Protein AF-A0A9D4GXP3-F1 (afdb_monomer)

pLDDT: mean 75.28, std 23.81, range [21.81, 97.06]

Solvent-accessible surface area (backbone atoms only — not comparable to full-atom values): 14764 Å² total; per-residue (Å²): 100,52,70,73,55,44,35,71,73,36,87,87,42,55,43,35,78,57,94,93,33,83,41,74,35,80,93,30,71,67,44,56,51,52,47,49,49,25,62,75,71,67,37,71,59,50,76,49,75,48,76,47,80,58,57,74,44,79,47,78,44,80,46,68,58,58,64,72,64,45,62,73,38,51,66,52,55,49,33,43,41,67,71,32,50,47,53,39,73,78,53,66,47,68,92,80,41,90,69,78,68,82,69,81,91,64,74,78,68,89,88,55,81,85,78,79,77,76,76,82,74,86,76,91,78,88,78,82,89,76,89,85,84,90,88,79,88,90,88,86,89,88,85,91,80,94,72,86,79,75,79,77,75,81,76,81,61,60,79,50,68,75,36,46,34,37,39,58,43,68,86,48,92,92,45,91,60,66,47,76,47,48,29,34,26,71,40,74,80,43,72,48,83,54,36,61,77,20,28,30,32,35,36,37,82,88,47,100,59,72,44,80,40,52,54,61,56,50,34,42,72,74,62,43,28,47,73,72,82,122

Mean predicted aligned error: 19.86 Å

Foldseek 3Di:
DDPQCCQVPPPLDQWHADPNDTDGDCPHVVVVVLLVCCVVVVNQWDWDWDFDVVVTDIDIDIGGHDVVVVVVCVVVVVLCCVPWVVCCVVPNCVLPDPDTPDDDCSDDPPVDDDPPPPDPPPDDDDDDDDDDDDDDDDDDDDDDDDDDPPDPDPPPQDFQAFFKKWAWDDPDPPDPDIDTWIWHFHDWPDDDGRDLQTWTWIDTPVDPDIDIDNRQNVCVVVVRMDTPSD

Radius of gyration: 31.17 Å; Cα contacts (8 Å, |Δi|>4): 273; chains: 1; bounding box: 80×63×77 Å

Organism: Dreissena polymorpha (NCBI:txid45954)

InterPro domains:
  IPR011335 Restriction endonuclease type II-like [SSF52980] (25-87)
  IPR011604 PD-(D/E)XK endonuclease-like domain superfamily [G3DSA:3.90.320.10] (5-88)
  IPR042567 Spindlin/spermiogenesis-specific domain superfamily [G3DSA:2.80.10.70] (115-229)
  IPR051703 NF-kappa-B Signaling Regulator [PTHR46609] (11-128)

Nearest PDB structures (foldseek):
  4iup-assembly2_B  TM=6.451E-01  e=2.316E-01  Arabidopsis thaliana
  6z1p-assembly1_At  TM=5.937E-01  e=6.354E-01  Tetrahymena thermophila SB210
  5m3l-assembly1_O  TM=3.538E-01  e=9.951E-01  Lumbricus terrestris
  4u8u-assembly1_O  TM=4.219E-01  e=1.950E+00  Glossoscolex paulistus

Structure (mmCIF, N/CA/C/O backbone):
data_AF-A0A9D4GXP3-F1
#
_entry.id   AF-A0A9D4GXP3-F1
#
loop_
_atom_site.group_PDB
_atom_site.id
_atom_site.type_symbol
_atom_site.label_atom_id
_atom_site.label_alt_id
_atom_site.label_comp_id
_atom_site.label_asym_id
_atom_site.label_entity_id
_atom_site.label_seq_id
_atom_site.pdbx_PDB_ins_code
_atom_site.Cartn_x
_atom_site.Cartn_y
_atom_site.Cartn_z
_atom_site.occupancy
_atom_site.B_iso_or_equiv
_atom_site.auth_seq_id
_atom_site.auth_comp_id
_atom_site.auth_asym_id
_atom_site.auth_atom_id
_atom_site.pdbx_PDB_model_num
ATOM 1 N N . MET A 1 1 ? -10.746 14.559 14.999 1.00 78.38 1 MET A N 1
ATOM 2 C CA . MET A 1 1 ? -11.985 13.891 14.506 1.00 78.38 1 MET A CA 1
ATOM 3 C C . MET A 1 1 ? -11.994 12.450 15.005 1.00 78.38 1 MET A C 1
ATOM 5 O O . MET A 1 1 ? -10.976 11.790 14.856 1.00 78.38 1 MET A O 1
ATOM 9 N N . ASN A 1 2 ? -13.081 11.959 15.611 1.00 90.00 2 ASN A N 1
ATOM 10 C CA . ASN A 1 2 ? -13.132 10.589 16.162 1.00 90.00 2 ASN A CA 1
ATOM 11 C C . ASN A 1 2 ? -13.208 9.529 15.038 1.00 90.00 2 ASN A C 1
ATOM 13 O O . ASN A 1 2 ? -13.859 9.769 14.021 1.00 90.00 2 ASN A O 1
ATOM 17 N N . LEU A 1 3 ? -12.607 8.348 15.221 1.00 90.44 3 LEU A N 1
ATOM 18 C CA . LEU A 1 3 ? -12.644 7.237 14.254 1.00 90.44 3 LEU A CA 1
ATOM 19 C C . LEU A 1 3 ? -14.071 6.805 13.861 1.00 90.44 3 LEU A C 1
ATOM 21 O O . LEU A 1 3 ? -14.327 6.558 12.683 1.00 90.44 3 LEU A O 1
ATOM 25 N N . PHE A 1 4 ? -15.019 6.772 14.806 1.00 90.69 4 PHE A N 1
ATOM 26 C CA . PHE A 1 4 ? -16.431 6.467 14.518 1.00 90.69 4 PHE A CA 1
ATOM 27 C C . PHE A 1 4 ? -17.085 7.548 13.643 1.00 90.69 4 PHE A C 1
ATOM 29 O O . PHE A 1 4 ? -17.876 7.248 12.750 1.00 90.69 4 PHE A O 1
ATOM 36 N N . GLN A 1 5 ? -16.716 8.814 13.858 1.00 90.44 5 GLN A N 1
ATOM 37 C CA . GLN A 1 5 ? -17.169 9.931 13.031 1.00 90.44 5 GLN A CA 1
ATOM 38 C C . GLN A 1 5 ? -16.555 9.841 11.626 1.00 90.44 5 GLN A C 1
ATOM 40 O O . GLN A 1 5 ? -17.270 9.978 10.639 1.00 90.44 5 GLN A O 1
ATOM 45 N N . ALA A 1 6 ? -15.258 9.537 11.518 1.00 90.12 6 ALA A N 1
ATOM 46 C CA . ALA A 1 6 ? -14.566 9.366 10.241 1.00 90.12 6 ALA A CA 1
ATOM 47 C C . ALA A 1 6 ? -15.166 8.229 9.393 1.00 90.12 6 ALA A C 1
ATOM 49 O O . ALA A 1 6 ? -15.389 8.420 8.197 1.00 90.12 6 ALA A O 1
ATOM 50 N N . ALA A 1 7 ? -15.499 7.091 10.016 1.00 90.94 7 ALA A N 1
ATOM 51 C CA . ALA A 1 7 ? -16.128 5.946 9.353 1.00 90.94 7 ALA A CA 1
ATOM 52 C C . ALA A 1 7 ? -17.535 6.243 8.802 1.00 90.94 7 ALA A C 1
ATOM 54 O O . ALA A 1 7 ? -17.899 5.703 7.757 1.00 90.94 7 ALA A O 1
ATOM 55 N N . ASN A 1 8 ? -18.297 7.121 9.465 1.00 89.69 8 ASN A N 1
ATOM 56 C CA . ASN A 1 8 ? -19.626 7.548 9.016 1.00 89.69 8 ASN A CA 1
ATOM 57 C C . ASN A 1 8 ? -19.577 8.697 7.993 1.00 89.69 8 ASN A C 1
ATOM 59 O O . ASN A 1 8 ? -20.321 8.683 7.014 1.00 89.69 8 ASN A O 1
ATOM 63 N N . THR A 1 9 ? -18.708 9.694 8.191 1.00 92.31 9 THR A N 1
ATOM 64 C CA . THR A 1 9 ? -18.618 10.873 7.312 1.00 92.31 9 THR A CA 1
ATOM 65 C C . THR A 1 9 ? -17.931 10.560 5.980 1.00 92.31 9 THR A C 1
ATOM 67 O O . THR A 1 9 ? -18.373 11.043 4.937 1.00 92.31 9 THR A O 1
ATOM 70 N N . ASN A 1 10 ? 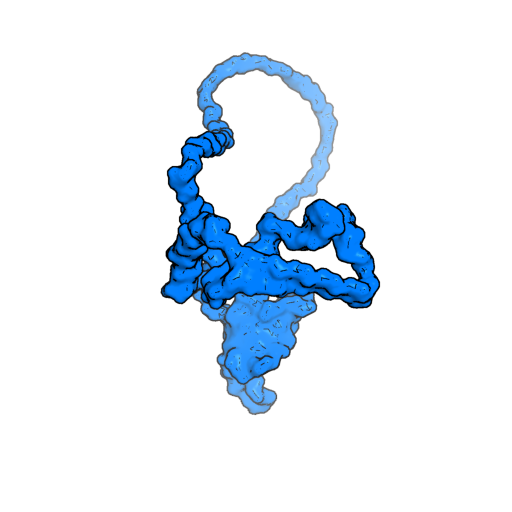-16.848 9.776 5.979 1.00 90.94 10 ASN A N 1
ATOM 71 C CA . ASN A 1 10 ? -16.027 9.560 4.787 1.00 90.94 10 ASN A CA 1
ATOM 72 C C . ASN A 1 10 ? -16.216 8.145 4.214 1.00 90.94 10 ASN A C 1
ATOM 74 O O . ASN A 1 10 ? -15.728 7.154 4.754 1.00 90.94 10 ASN A O 1
ATOM 78 N N . ARG A 1 11 ? -16.868 8.059 3.047 1.00 85.06 11 ARG A N 1
ATOM 79 C CA . ARG A 1 11 ? -17.107 6.794 2.323 1.00 85.06 11 ARG A CA 1
ATOM 80 C C . ARG A 1 11 ? -15.812 6.027 2.022 1.00 85.06 11 ARG A C 1
ATOM 82 O O . ARG A 1 11 ? -15.790 4.803 2.171 1.00 85.06 11 ARG A O 1
ATOM 89 N N . ASN A 1 12 ? -14.745 6.754 1.682 1.00 87.62 12 ASN A N 1
ATOM 90 C CA . ASN A 1 12 ? -13.419 6.218 1.367 1.00 87.62 12 ASN A CA 1
ATOM 91 C C . ASN A 1 12 ? -12.566 5.948 2.621 1.00 87.62 12 ASN A C 1
ATOM 93 O O . ASN A 1 12 ? -11.411 5.552 2.489 1.00 87.62 12 ASN A O 1
ATOM 97 N N . PHE A 1 13 ? -13.091 6.147 3.837 1.00 91.19 13 PHE A N 1
ATOM 98 C CA . PHE A 1 13 ? -12.391 5.717 5.045 1.00 91.19 13 PHE A CA 1
ATOM 99 C C . PHE A 1 13 ? -12.252 4.193 5.058 1.00 91.19 13 PHE A C 1
ATOM 101 O O . PHE A 1 13 ? -13.160 3.473 4.642 1.00 91.19 13 PHE A O 1
ATOM 108 N N . PHE A 1 14 ? -11.119 3.692 5.534 1.00 92.25 14 PHE A N 1
ATOM 109 C CA . PHE A 1 14 ? -10.794 2.268 5.472 1.00 92.25 14 PHE A CA 1
ATOM 110 C C . PHE A 1 14 ? -11.556 1.437 6.510 1.00 92.25 14 PHE A C 1
ATOM 112 O O . PHE A 1 14 ? -11.930 0.302 6.217 1.00 92.25 14 PHE A O 1
ATOM 119 N N . LEU A 1 15 ? -11.855 2.007 7.683 1.00 93.50 15 LEU A N 1
ATOM 120 C CA . LEU A 1 15 ? -12.746 1.371 8.653 1.00 93.50 15 LEU A CA 1
ATOM 121 C C . LEU A 1 15 ? -14.219 1.567 8.262 1.00 93.50 15 LEU A C 1
ATOM 123 O O . LEU A 1 15 ? -14.608 2.588 7.687 1.00 93.50 15 LEU A O 1
ATOM 127 N N . GLY A 1 16 ? -15.046 0.586 8.601 1.00 92.12 16 GLY A N 1
ATOM 128 C CA . GLY A 1 16 ? -16.498 0.686 8.700 1.00 92.12 16 GLY A CA 1
ATOM 129 C C . GLY A 1 16 ? -16.955 0.351 10.120 1.00 92.12 16 GLY A C 1
ATOM 130 O O . GLY A 1 16 ? -16.156 -0.085 10.948 1.00 92.12 16 GLY A O 1
ATOM 131 N N . ILE A 1 17 ? -18.243 0.553 10.393 1.00 92.06 17 ILE A N 1
ATOM 132 C CA . ILE A 1 17 ? -18.882 0.111 11.636 1.00 92.06 17 ILE A CA 1
ATOM 133 C C . ILE A 1 17 ? -19.664 -1.168 11.322 1.00 92.06 17 ILE A C 1
ATOM 135 O O . ILE A 1 17 ? -20.570 -1.149 10.490 1.00 92.06 17 ILE A O 1
ATOM 139 N N . GLU A 1 18 ? -19.318 -2.275 11.974 1.00 89.00 18 GLU A N 1
ATOM 140 C CA . GLU A 1 18 ? -20.049 -3.542 11.910 1.00 89.00 18 GLU A CA 1
ATOM 141 C C . GLU A 1 18 ? -20.416 -3.972 13.337 1.00 89.00 18 GLU A C 1
ATOM 143 O O . GLU A 1 18 ? -19.530 -4.183 14.165 1.00 89.00 18 GLU A O 1
ATOM 148 N N . LYS A 1 19 ? -21.719 -4.120 13.630 1.00 86.38 19 LYS A N 1
ATOM 149 C CA . LYS A 1 19 ? -22.231 -4.521 14.961 1.00 86.38 19 LYS A CA 1
ATOM 150 C C . LYS A 1 19 ? -21.639 -3.648 16.084 1.00 86.38 19 LYS A C 1
ATOM 152 O O . LYS A 1 19 ? -21.041 -4.154 17.032 1.00 86.38 19 LYS A O 1
ATOM 157 N N . ASP A 1 20 ? -21.734 -2.331 15.886 1.00 86.19 20 ASP A N 1
ATOM 158 C CA . ASP A 1 20 ? -21.216 -1.251 16.743 1.00 86.19 20 ASP A CA 1
ATOM 159 C C . ASP A 1 20 ? -19.703 -1.272 17.032 1.00 86.19 20 ASP A C 1
ATOM 161 O O . ASP A 1 20 ? -19.203 -0.507 17.858 1.00 86.19 20 ASP A O 1
ATOM 165 N N . LYS A 1 21 ? -18.934 -2.088 16.300 1.00 89.25 21 LYS A N 1
ATOM 166 C CA . LYS A 1 21 ? -17.470 -2.124 16.366 1.00 89.25 21 LYS A CA 1
ATOM 167 C C . LYS A 1 21 ? -16.861 -1.559 15.089 1.00 89.25 21 LYS A C 1
ATOM 169 O O . LYS A 1 21 ? -17.336 -1.825 13.988 1.00 89.25 21 LYS A O 1
ATOM 174 N N . LEU A 1 22 ? -15.781 -0.796 15.243 1.00 92.12 22 LEU A N 1
ATOM 175 C CA . LEU A 1 22 ? -14.910 -0.449 14.124 1.00 92.12 22 LEU A CA 1
ATOM 176 C C . LEU A 1 22 ? -14.207 -1.713 13.616 1.00 92.12 22 LEU A C 1
ATOM 178 O O . LEU A 1 22 ? -13.749 -2.522 14.424 1.00 92.12 22 LEU A O 1
ATOM 182 N N . LYS A 1 23 ? -14.140 -1.854 12.291 1.00 94.12 23 LYS A N 1
ATOM 183 C CA . LYS A 1 23 ? -13.407 -2.904 11.571 1.00 94.12 23 LYS A CA 1
ATOM 184 C C . LYS A 1 23 ? -12.921 -2.411 10.218 1.00 94.12 23 LYS A C 1
ATOM 186 O O . LYS A 1 23 ? -13.585 -1.585 9.587 1.00 94.12 23 LYS A O 1
ATOM 191 N N . LEU A 1 24 ? -11.833 -2.970 9.714 1.00 94.69 24 LEU A N 1
ATOM 192 C CA . LEU A 1 24 ? -11.338 -2.761 8.365 1.00 94.69 24 LEU A CA 1
ATOM 193 C C . LEU A 1 24 ? -12.309 -3.351 7.330 1.00 94.69 24 LEU A C 1
ATOM 195 O O . LEU A 1 24 ? -12.694 -4.519 7.377 1.00 94.69 24 LEU A O 1
ATOM 199 N N . LYS A 1 25 ? -12.706 -2.535 6.349 1.00 94.69 25 LYS A N 1
ATOM 200 C CA . LYS A 1 25 ? -13.564 -2.973 5.240 1.00 94.69 25 LYS A CA 1
ATOM 201 C C . LYS A 1 25 ? -12.823 -4.028 4.408 1.00 94.69 25 LYS A C 1
ATOM 203 O O . LYS A 1 25 ? -11.815 -3.708 3.786 1.00 94.69 25 LYS A O 1
ATOM 208 N N . LEU A 1 26 ? -13.378 -5.240 4.304 1.00 92.00 26 LEU A N 1
ATOM 209 C CA . LEU A 1 26 ? -12.815 -6.351 3.507 1.00 92.00 26 LEU A CA 1
ATOM 210 C C . LEU A 1 26 ? -12.544 -5.964 2.036 1.00 92.00 26 LEU A C 1
ATOM 212 O O . LEU A 1 26 ? -11.608 -6.445 1.408 1.00 92.00 26 LEU A O 1
ATOM 216 N N . ASN A 1 27 ? -13.349 -5.042 1.497 1.00 91.06 27 ASN A N 1
ATOM 217 C CA . ASN A 1 27 ? -13.225 -4.518 0.134 1.00 91.06 27 ASN A CA 1
ATOM 218 C C . ASN A 1 27 ? -12.236 -3.339 -0.009 1.00 91.06 27 ASN A C 1
ATOM 220 O O . ASN A 1 27 ? -12.148 -2.763 -1.090 1.00 91.06 27 ASN A O 1
ATOM 224 N N . HIS A 1 28 ? -11.519 -2.939 1.047 1.00 93.94 28 HIS A N 1
ATOM 225 C CA . HIS A 1 28 ? -10.572 -1.819 1.019 1.00 93.94 28 HIS A CA 1
ATOM 226 C C . HIS A 1 28 ? -9.120 -2.293 0.860 1.00 93.94 28 HIS A C 1
ATOM 228 O O . HIS A 1 28 ? -8.713 -3.267 1.486 1.00 93.94 28 HIS A O 1
ATOM 234 N N . ASN A 1 29 ? -8.310 -1.559 0.089 1.00 94.50 29 ASN A N 1
ATOM 235 C CA . ASN A 1 29 ? -6.943 -1.933 -0.310 1.00 94.50 29 ASN A CA 1
ATOM 236 C C . ASN A 1 29 ? -6.033 -2.412 0.840 1.00 94.50 29 ASN A C 1
ATOM 238 O O . ASN A 1 29 ? -5.268 -3.353 0.649 1.00 94.50 29 ASN A O 1
ATOM 242 N N . TYR A 1 30 ? -6.129 -1.821 2.038 1.00 95.62 30 TYR A N 1
ATOM 243 C CA . TYR A 1 30 ? -5.356 -2.280 3.205 1.00 95.62 30 TYR A CA 1
ATOM 244 C C . TYR A 1 30 ? -5.653 -3.738 3.593 1.00 95.62 30 TYR A C 1
ATOM 246 O O . TYR A 1 30 ? -4.730 -4.454 3.961 1.00 95.62 30 TYR A O 1
ATOM 254 N N . TYR A 1 31 ? -6.889 -4.224 3.435 1.00 95.62 31 TYR A N 1
ATOM 255 C CA . TYR A 1 31 ? -7.220 -5.626 3.711 1.00 95.62 31 TYR A CA 1
ATOM 256 C C . TYR A 1 31 ? -6.499 -6.571 2.736 1.00 95.62 31 TYR A C 1
ATOM 258 O O . TYR A 1 31 ? -5.959 -7.598 3.142 1.00 95.62 31 TYR A O 1
ATOM 266 N N . TYR A 1 32 ? -6.395 -6.174 1.463 1.00 94.62 32 TYR A N 1
ATOM 267 C CA . TYR A 1 32 ? -5.638 -6.900 0.439 1.00 94.62 32 TYR A CA 1
ATOM 268 C C . TYR A 1 32 ? -4.135 -6.917 0.748 1.00 94.62 32 TYR A C 1
ATOM 270 O O . TYR A 1 32 ? -3.478 -7.935 0.537 1.00 94.62 32 TYR A O 1
ATOM 278 N N . GLN A 1 33 ? -3.595 -5.822 1.291 1.00 94.75 33 GLN A N 1
ATOM 279 C CA . GLN A 1 33 ? -2.196 -5.742 1.724 1.00 94.75 33 GLN A CA 1
ATOM 280 C C . GLN A 1 33 ? -1.926 -6.631 2.947 1.00 94.75 33 GLN A C 1
ATOM 282 O O . GLN A 1 33 ? -0.966 -7.401 2.926 1.00 94.75 33 GLN A O 1
ATOM 287 N N . CYS A 1 34 ? -2.792 -6.601 3.967 1.00 96.19 34 CYS A N 1
ATOM 288 C CA . CYS A 1 34 ? -2.696 -7.488 5.129 1.00 96.19 34 CYS A CA 1
ATOM 289 C C . CYS A 1 34 ? -2.776 -8.965 4.716 1.00 96.19 34 CYS A C 1
ATOM 291 O O . CYS A 1 34 ? -1.892 -9.738 5.076 1.00 96.19 34 CYS A O 1
ATOM 293 N N . GLN A 1 35 ? -3.762 -9.355 3.897 1.00 96.19 35 GLN A N 1
ATOM 294 C CA . GLN A 1 35 ? -3.862 -10.734 3.403 1.00 96.19 35 GLN A CA 1
ATOM 295 C C . GLN A 1 35 ? -2.651 -11.141 2.554 1.00 96.19 35 GLN A C 1
ATOM 297 O O . GLN A 1 35 ? -2.149 -12.251 2.717 1.00 96.19 35 GLN A O 1
ATOM 302 N N . GLY A 1 36 ? -2.131 -10.256 1.698 1.00 94.69 36 GLY A N 1
ATOM 303 C CA . GLY A 1 36 ? -0.903 -10.518 0.943 1.00 94.69 36 GLY A CA 1
ATOM 304 C C . GLY A 1 36 ? 0.296 -10.801 1.852 1.00 94.69 36 GLY A C 1
ATOM 305 O O . GLY A 1 36 ? 0.993 -11.796 1.656 1.00 94.69 36 GLY A O 1
ATOM 306 N N . LEU A 1 37 ? 0.499 -9.982 2.888 1.00 95.44 37 LEU A N 1
ATOM 307 C CA . LEU A 1 37 ? 1.592 -10.152 3.849 1.00 95.44 37 LEU A CA 1
ATOM 308 C C . LEU A 1 37 ? 1.455 -11.450 4.665 1.00 95.44 37 LEU A C 1
ATOM 310 O O . LEU A 1 37 ? 2.432 -12.184 4.803 1.00 95.44 37 LEU A O 1
ATOM 314 N N . LEU A 1 38 ? 0.244 -11.785 5.128 1.00 96.50 38 LEU A N 1
ATOM 315 C CA . LEU A 1 38 ? -0.046 -13.044 5.832 1.00 96.50 38 LEU A CA 1
ATOM 316 C C . LEU A 1 38 ? 0.297 -14.281 4.991 1.00 96.50 38 LEU A C 1
ATOM 318 O O . LEU A 1 38 ? 0.814 -15.267 5.515 1.00 96.50 38 LEU A O 1
ATOM 322 N N . HIS A 1 39 ? 0.045 -14.236 3.682 1.00 94.81 39 HIS A N 1
ATOM 323 C CA . HIS A 1 39 ? 0.354 -15.347 2.783 1.00 94.81 39 HIS A CA 1
ATOM 324 C C . HIS A 1 39 ? 1.834 -15.418 2.397 1.00 94.81 39 HIS A C 1
ATOM 326 O O . HIS A 1 39 ? 2.377 -16.520 2.348 1.00 94.81 39 HIS A O 1
ATOM 332 N N . ILE A 1 40 ? 2.502 -14.279 2.185 1.00 93.62 40 ILE A N 1
ATOM 333 C CA . ILE A 1 40 ? 3.937 -14.220 1.856 1.00 93.62 40 ILE A CA 1
ATOM 334 C C . ILE A 1 40 ? 4.802 -14.642 3.053 1.00 93.62 40 ILE A C 1
ATOM 336 O O . ILE A 1 40 ? 5.700 -15.465 2.899 1.00 93.62 40 ILE A O 1
ATOM 340 N N . CYS A 1 41 ? 4.515 -14.128 4.251 1.00 95.62 41 CYS A N 1
ATOM 341 C CA . CYS A 1 41 ? 5.240 -14.475 5.479 1.00 95.62 41 CYS A CA 1
ATOM 342 C C . CYS A 1 41 ? 4.730 -15.768 6.147 1.00 95.62 41 CYS A C 1
ATOM 344 O O . CYS A 1 41 ? 5.258 -16.169 7.180 1.00 95.62 41 CYS A O 1
ATOM 346 N N . ASN A 1 42 ? 3.696 -16.401 5.580 1.00 94.88 42 ASN A N 1
ATOM 347 C CA . ASN A 1 42 ? 2.986 -17.563 6.123 1.00 94.88 42 ASN A CA 1
ATOM 348 C C . ASN A 1 42 ? 2.558 -17.422 7.604 1.00 94.88 42 ASN A C 1
ATOM 350 O O . ASN A 1 42 ? 2.622 -18.375 8.380 1.00 94.88 42 ASN A O 1
ATOM 354 N N . LEU A 1 43 ? 2.107 -16.227 7.990 1.00 95.69 43 LEU A N 1
ATOM 355 C CA . LEU A 1 43 ? 1.641 -15.923 9.344 1.00 95.69 43 LEU A CA 1
ATOM 356 C C . LEU A 1 43 ? 0.142 -16.247 9.496 1.00 95.69 43 LEU A C 1
ATOM 358 O O . LEU A 1 43 ? -0.625 -16.018 8.559 1.00 95.69 43 LEU A O 1
ATOM 362 N N . PRO A 1 44 ? -0.314 -16.751 10.660 1.00 96.12 44 PRO A N 1
ATOM 363 C CA . PRO A 1 44 ? -1.726 -17.078 10.881 1.00 96.12 44 PRO A CA 1
ATOM 364 C C . PRO A 1 44 ? -2.616 -15.836 11.069 1.00 96.12 44 PRO A C 1
ATOM 366 O O . PRO A 1 44 ? -3.797 -15.866 10.715 1.00 96.12 44 PRO A O 1
ATOM 369 N N . TRP A 1 45 ? -2.059 -14.757 11.624 1.00 97.06 45 TRP A N 1
ATOM 370 C CA . TRP A 1 45 ? -2.743 -13.494 11.904 1.00 97.06 45 TRP A CA 1
ATOM 371 C C . TRP A 1 45 ? -1.752 -12.322 11.978 1.00 97.06 45 TRP A C 1
ATOM 373 O O . TRP A 1 45 ? -0.540 -12.530 12.061 1.00 97.06 45 TRP A O 1
ATOM 383 N N . ILE A 1 46 ? -2.273 -11.094 11.916 1.00 97.00 46 ILE A N 1
ATOM 384 C CA . ILE A 1 46 ? -1.535 -9.833 12.083 1.00 97.00 46 ILE A CA 1
ATOM 385 C C . ILE A 1 46 ? -2.442 -8.784 12.734 1.00 97.00 46 ILE A C 1
ATOM 387 O O . ILE A 1 46 ? -3.624 -8.706 12.402 1.00 97.00 46 ILE A O 1
ATOM 391 N N . ASP A 1 47 ? -1.902 -7.954 13.624 1.00 96.75 47 ASP A N 1
ATOM 392 C CA . ASP A 1 47 ? -2.646 -6.831 14.200 1.00 96.75 47 ASP A CA 1
ATOM 393 C C . ASP A 1 47 ? -2.572 -5.590 13.302 1.00 96.75 47 ASP A C 1
ATOM 395 O O . ASP A 1 47 ? -1.500 -5.045 13.029 1.00 96.75 47 ASP A O 1
ATOM 399 N N . PHE A 1 48 ? -3.733 -5.117 12.858 1.00 96.56 48 PHE A N 1
ATOM 400 C CA . PHE A 1 48 ? -3.898 -3.852 12.155 1.00 96.56 48 PHE A CA 1
ATOM 401 C C . PHE A 1 48 ? -4.145 -2.736 13.176 1.00 96.56 48 PHE A C 1
ATOM 403 O O . PHE A 1 48 ? -5.150 -2.740 13.888 1.00 96.56 48 PHE A O 1
ATOM 410 N N . ILE A 1 49 ? -3.209 -1.787 13.270 1.00 95.50 49 ILE A N 1
ATOM 411 C CA . ILE A 1 49 ? -3.209 -0.730 14.291 1.00 95.50 49 ILE A CA 1
ATOM 412 C C . ILE A 1 49 ? -3.476 0.631 13.644 1.00 95.50 49 ILE A C 1
ATOM 414 O O . ILE A 1 49 ? -2.773 1.056 12.728 1.00 95.50 49 ILE A O 1
ATOM 418 N N . VAL A 1 50 ? -4.468 1.346 14.170 1.00 93.81 50 VAL A N 1
ATOM 419 C CA . VAL A 1 50 ? -4.893 2.674 13.716 1.00 93.81 50 VAL A CA 1
ATOM 420 C C . VAL A 1 50 ? -4.818 3.642 14.892 1.00 93.81 50 VAL A C 1
ATOM 422 O O . VAL A 1 50 ? -5.489 3.446 15.905 1.00 93.81 50 VAL A O 1
ATOM 425 N N . ARG A 1 51 ? -4.022 4.707 14.758 1.00 93.94 51 ARG A N 1
ATOM 426 C CA . ARG A 1 51 ? -3.834 5.735 15.792 1.00 93.94 51 ARG A CA 1
ATOM 427 C C . ARG A 1 51 ? -4.217 7.116 15.266 1.00 93.94 51 ARG A C 1
ATOM 429 O O . ARG A 1 51 ? -3.671 7.551 14.256 1.00 93.94 51 ARG A O 1
ATOM 436 N N . THR A 1 52 ? -5.075 7.833 15.986 1.00 92.44 52 THR A N 1
ATOM 437 C CA . THR A 1 52 ? -5.268 9.283 15.818 1.00 92.44 52 THR A CA 1
ATOM 438 C C . THR A 1 52 ? -4.542 10.047 16.920 1.00 92.44 52 THR A C 1
ATOM 440 O O . THR A 1 52 ? -4.378 9.554 18.036 1.00 92.44 52 THR A O 1
ATOM 443 N N . THR A 1 53 ? -4.085 11.257 16.601 1.00 88.62 53 THR A N 1
ATOM 444 C CA . THR A 1 53 ? -3.476 12.186 17.563 1.00 88.62 53 THR A CA 1
ATOM 445 C C . THR A 1 53 ? -4.509 13.073 18.251 1.00 88.62 53 THR A C 1
ATOM 447 O O . THR A 1 53 ? -4.400 13.265 19.456 1.00 88.62 53 THR A O 1
ATOM 450 N N . ASP A 1 54 ? -5.513 13.568 17.515 1.00 85.69 54 ASP A N 1
ATOM 451 C CA . ASP A 1 54 ? -6.572 14.435 18.049 1.00 85.69 54 ASP A CA 1
ATOM 452 C C . ASP A 1 54 ? -7.998 14.049 17.552 1.00 85.69 54 ASP A C 1
ATOM 454 O O . ASP A 1 54 ? -8.316 14.184 16.358 1.00 85.69 54 ASP A O 1
ATOM 458 N N . PRO A 1 55 ? -8.891 13.557 18.439 1.00 85.06 55 PRO A N 1
ATOM 459 C CA . PRO A 1 55 ? -8.582 13.123 19.802 1.00 85.06 55 PRO A CA 1
ATOM 460 C C . PRO A 1 55 ? -7.603 11.940 19.774 1.00 85.06 55 PRO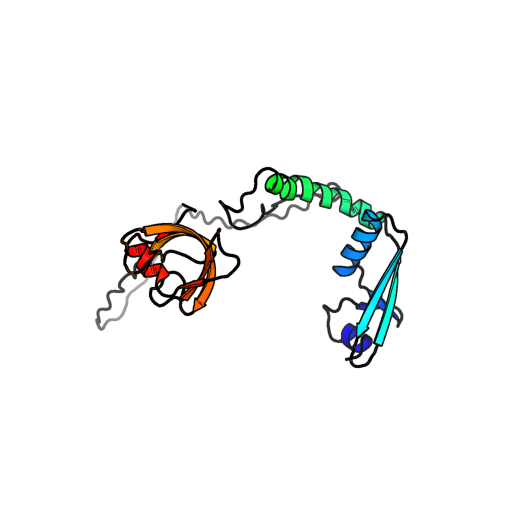 A C 1
ATOM 462 O O . PRO A 1 55 ? -7.523 11.217 18.775 1.00 85.06 55 PRO A O 1
ATOM 465 N N . TYR A 1 56 ? -6.881 11.709 20.872 1.00 90.56 56 TYR A N 1
ATOM 466 C CA . TYR A 1 56 ? -6.064 10.503 20.999 1.00 90.56 56 TYR A CA 1
ATOM 467 C C . TYR A 1 56 ? -6.979 9.273 21.013 1.00 90.56 56 TYR A C 1
ATOM 469 O O . TYR A 1 56 ? -7.799 9.103 21.916 1.00 90.56 56 TYR A O 1
ATOM 477 N N . GLN A 1 57 ? -6.853 8.420 20.001 1.00 91.62 57 GLN A N 1
ATOM 478 C CA . GLN A 1 57 ? -7.644 7.201 19.869 1.00 91.62 57 GLN A CA 1
ATOM 479 C C . GLN A 1 57 ? -6.764 6.115 19.259 1.00 91.62 57 GLN A C 1
ATOM 481 O O . GLN A 1 57 ? -6.064 6.349 18.271 1.00 91.62 57 GLN A O 1
ATOM 486 N N . LEU A 1 58 ? -6.808 4.924 19.850 1.00 93.56 58 LEU A N 1
ATOM 487 C CA . LEU A 1 58 ? -6.137 3.735 19.344 1.00 93.56 58 LEU A CA 1
ATOM 488 C C . LEU A 1 58 ? -7.198 2.679 19.036 1.00 93.56 58 LEU A C 1
ATOM 490 O O . LEU A 1 58 ? -8.062 2.395 19.865 1.00 93.56 58 LEU A O 1
ATOM 494 N N . HIS A 1 59 ? -7.131 2.108 17.842 1.00 93.50 59 HIS A N 1
ATOM 495 C CA . HIS A 1 59 ? -7.926 0.964 17.425 1.00 93.50 59 HIS A CA 1
ATOM 496 C C . HIS A 1 59 ? -6.968 -0.127 16.946 1.00 93.50 59 HIS A C 1
ATOM 498 O O . HIS A 1 59 ? -6.037 0.150 16.192 1.00 93.50 59 HIS A O 1
ATOM 504 N N . VAL A 1 60 ? -7.187 -1.347 17.427 1.00 95.19 60 VAL A N 1
ATOM 505 C CA . VAL A 1 60 ? -6.406 -2.539 17.093 1.00 95.19 60 VAL A CA 1
ATOM 506 C C . VAL A 1 60 ? -7.389 -3.610 16.636 1.00 95.19 60 VAL A C 1
ATOM 508 O O . VAL A 1 60 ? -8.400 -3.840 17.305 1.00 95.19 60 VAL A O 1
ATOM 511 N N . GLU A 1 61 ? -7.106 -4.240 15.502 1.00 95.19 61 GLU A N 1
ATOM 512 C CA . GLU A 1 61 ? -7.907 -5.321 14.933 1.00 95.19 61 GLU A CA 1
ATOM 513 C C . GLU A 1 61 ? -6.998 -6.461 14.461 1.00 95.19 61 GLU A C 1
ATOM 515 O O . GLU A 1 61 ? -6.201 -6.291 13.541 1.00 95.19 61 GLU A O 1
ATOM 520 N N . THR A 1 62 ? -7.142 -7.639 15.064 1.00 96.62 62 THR A N 1
ATOM 521 C CA . THR A 1 62 ? -6.426 -8.848 14.641 1.00 96.62 62 THR A CA 1
ATOM 522 C C . THR A 1 62 ? -7.068 -9.427 13.377 1.00 96.62 62 THR A C 1
ATOM 524 O O . THR A 1 62 ? -8.196 -9.927 13.407 1.00 96.62 62 THR A O 1
ATOM 527 N N . ILE A 1 63 ? -6.345 -9.375 12.259 1.00 96.25 63 ILE A N 1
ATOM 528 C CA . ILE A 1 63 ? -6.758 -9.913 10.959 1.00 96.25 63 ILE A CA 1
ATOM 529 C C . ILE A 1 63 ? -6.189 -11.324 10.800 1.00 96.25 63 ILE A C 1
ATOM 531 O O . ILE A 1 63 ? -4.977 -11.520 10.849 1.00 96.25 63 ILE A O 1
ATOM 535 N N . TYR A 1 64 ? -7.066 -12.299 10.561 1.00 96.44 64 TYR A N 1
ATOM 536 C CA . TYR A 1 64 ? -6.705 -13.698 10.314 1.00 96.44 64 TYR A CA 1
ATOM 537 C C . TYR A 1 64 ? -6.500 -13.988 8.823 1.00 96.44 64 TYR A C 1
ATOM 539 O O . TYR A 1 64 ? -7.140 -13.374 7.965 1.00 96.44 64 TYR A O 1
ATOM 547 N N . LYS A 1 65 ? -5.629 -14.953 8.516 1.00 95.50 65 LYS A N 1
ATOM 548 C CA . LYS A 1 65 ? -5.300 -15.394 7.152 1.00 95.50 65 LYS A CA 1
ATOM 549 C C . LYS A 1 65 ? -6.497 -16.069 6.460 1.00 95.50 65 LYS A C 1
ATOM 551 O O . LYS A 1 65 ? -6.979 -17.095 6.935 1.00 95.50 65 LYS A O 1
ATOM 556 N N . ASP A 1 66 ? -6.935 -15.537 5.317 1.00 94.44 66 ASP A N 1
ATOM 557 C CA . ASP A 1 66 ? -7.994 -16.128 4.480 1.00 94.44 66 ASP A CA 1
ATOM 558 C C . ASP A 1 66 ? -7.409 -16.804 3.229 1.00 94.44 66 ASP A C 1
ATOM 560 O O . ASP A 1 66 ? -7.142 -16.162 2.208 1.00 94.44 66 ASP A O 1
ATOM 564 N N . ASN A 1 67 ? -7.237 -18.127 3.314 1.00 92.75 67 ASN A N 1
ATOM 565 C CA . ASN A 1 67 ? -6.717 -18.936 2.209 1.00 92.75 67 ASN A CA 1
ATOM 566 C C . ASN A 1 67 ? -7.664 -18.946 0.990 1.00 92.75 67 ASN A C 1
ATOM 568 O O . ASN A 1 67 ? -7.193 -18.987 -0.143 1.00 92.75 67 ASN A O 1
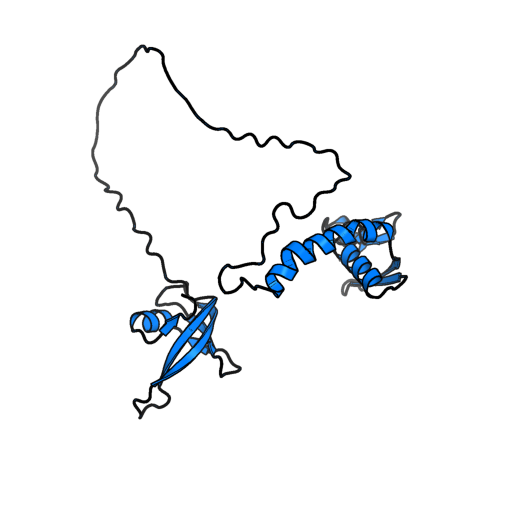ATOM 572 N N . THR A 1 68 ? -8.987 -18.876 1.194 1.00 92.62 68 THR A N 1
ATOM 573 C CA . THR A 1 68 ? -9.984 -19.033 0.112 1.00 92.62 68 THR A CA 1
ATOM 574 C C . THR A 1 68 ? -9.960 -17.845 -0.849 1.00 92.62 68 THR A C 1
ATOM 576 O O . THR A 1 68 ? -9.974 -17.980 -2.077 1.00 92.62 68 THR A O 1
ATOM 579 N N . LEU A 1 69 ? -9.835 -16.653 -0.275 1.00 89.38 69 LEU A N 1
ATOM 580 C CA . LEU A 1 69 ? -9.668 -15.396 -0.983 1.00 89.38 69 LEU A CA 1
ATOM 581 C C . LEU A 1 69 ? -8.301 -15.339 -1.684 1.00 89.38 69 LEU A C 1
ATOM 583 O O . LEU A 1 69 ? -8.244 -14.917 -2.843 1.00 89.38 69 LEU A O 1
ATOM 587 N N . TRP A 1 70 ? -7.235 -15.849 -1.058 1.00 91.12 70 TRP A N 1
ATOM 588 C CA . TRP A 1 70 ? -5.898 -15.934 -1.658 1.00 91.12 70 TRP A CA 1
ATOM 589 C C . TRP A 1 70 ? -5.824 -16.897 -2.849 1.00 91.12 70 TRP A C 1
ATOM 591 O O . TRP A 1 70 ? -5.275 -16.535 -3.893 1.00 91.12 70 TRP A O 1
ATOM 601 N N . GLU A 1 71 ? -6.437 -18.078 -2.762 1.00 91.88 71 GLU A N 1
ATOM 602 C CA . GLU A 1 71 ? -6.572 -19.022 -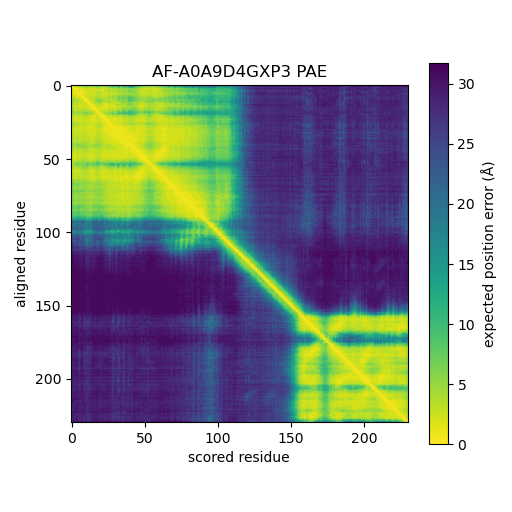3.883 1.00 91.88 71 GLU A CA 1
ATOM 603 C C . GLU A 1 71 ? -7.249 -18.362 -5.096 1.00 91.88 71 GLU A C 1
ATOM 605 O O . GLU A 1 71 ? -6.810 -18.538 -6.236 1.00 91.88 71 GLU A O 1
ATOM 610 N N . SER A 1 72 ? -8.243 -17.496 -4.860 1.00 91.44 72 SER A N 1
ATOM 611 C CA . SER A 1 72 ? -8.894 -16.705 -5.915 1.00 91.44 72 SER A CA 1
ATOM 612 C C . SER A 1 72 ? -7.999 -15.609 -6.531 1.00 91.44 72 SER A C 1
ATOM 614 O O . SER A 1 72 ? -8.345 -15.045 -7.579 1.00 91.44 72 SER A O 1
ATOM 616 N N . TRP A 1 73 ? -6.871 -15.271 -5.894 1.00 90.50 73 TRP A N 1
ATOM 617 C CA . TRP A 1 73 ? -5.923 -14.230 -6.317 1.00 90.50 73 TRP A CA 1
ATOM 618 C C . TRP A 1 73 ? -4.655 -14.795 -6.957 1.00 90.50 73 TRP A C 1
ATOM 620 O O . TRP A 1 73 ? -4.184 -14.199 -7.925 1.00 90.50 73 TRP A O 1
ATOM 630 N N . ILE A 1 74 ? -4.141 -15.949 -6.508 1.00 91.31 74 ILE A N 1
ATOM 631 C CA . ILE A 1 74 ? -2.971 -16.633 -7.098 1.00 91.31 74 ILE A CA 1
ATOM 632 C C . ILE A 1 74 ? -2.973 -16.614 -8.641 1.00 91.31 74 ILE A C 1
ATOM 634 O O . ILE A 1 74 ? -1.972 -16.180 -9.216 1.00 91.31 74 ILE A O 1
ATOM 638 N N . PRO A 1 75 ? -4.041 -17.024 -9.361 1.00 91.81 75 PRO A N 1
ATOM 639 C CA . PRO A 1 75 ? -3.989 -17.079 -10.822 1.00 91.81 75 PRO A CA 1
ATOM 640 C C . PRO A 1 75 ? -3.996 -15.682 -11.471 1.00 91.81 75 PRO A C 1
ATOM 642 O O . PRO A 1 75 ? -3.423 -15.513 -12.547 1.00 91.81 75 PRO A O 1
ATOM 645 N N . LYS A 1 76 ? -4.554 -14.662 -10.802 1.00 90.06 76 LYS A N 1
ATOM 646 C CA . LYS A 1 76 ? -4.504 -13.251 -11.232 1.00 90.06 76 LYS A CA 1
ATOM 647 C C . LYS A 1 76 ? -3.104 -12.673 -11.027 1.00 90.06 76 LYS A C 1
ATOM 649 O O . LYS A 1 76 ? -2.550 -12.078 -11.946 1.00 90.06 76 LYS A O 1
ATOM 654 N N . LEU A 1 77 ? -2.502 -12.914 -9.862 1.00 90.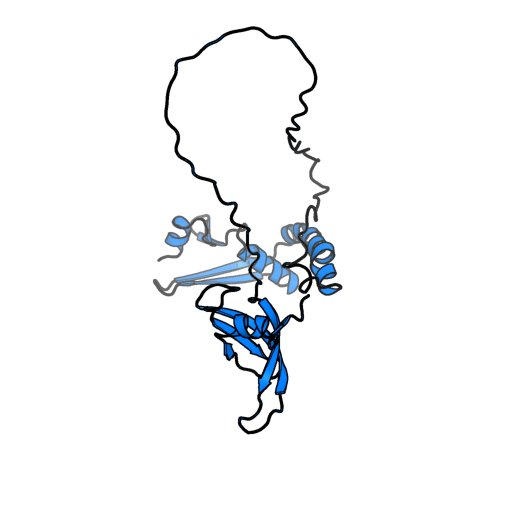81 77 LEU A N 1
ATOM 655 C CA . LEU A 1 77 ? -1.132 -12.506 -9.534 1.00 90.81 77 LEU A CA 1
ATOM 656 C C . LEU A 1 77 ? -0.109 -13.184 -10.460 1.00 90.81 77 LEU A C 1
ATOM 658 O O . LEU A 1 77 ? 0.781 -12.518 -10.984 1.00 90.81 77 LEU A O 1
ATOM 662 N N . LYS A 1 78 ? -0.285 -14.478 -10.755 1.00 91.75 78 LYS A N 1
ATOM 663 C CA . LYS A 1 78 ? 0.528 -15.215 -11.735 1.00 91.75 78 LYS A CA 1
ATOM 664 C C . LYS A 1 78 ? 0.353 -14.665 -13.155 1.00 91.75 78 LYS A C 1
ATOM 666 O O . LYS A 1 78 ? 1.343 -14.501 -13.864 1.00 91.75 78 LYS A O 1
ATOM 671 N N . ALA A 1 79 ? -0.873 -14.329 -13.565 1.00 89.75 79 ALA A N 1
ATOM 672 C CA . ALA A 1 79 ? -1.125 -13.693 -14.859 1.00 89.75 79 ALA A CA 1
ATOM 673 C C . ALA A 1 79 ? -0.471 -12.303 -14.960 1.00 89.75 79 ALA A C 1
ATOM 675 O O . ALA A 1 79 ? 0.166 -12.017 -15.973 1.00 89.75 79 ALA A O 1
ATOM 676 N N . PHE A 1 80 ? -0.561 -11.474 -13.914 1.00 89.38 80 PHE A N 1
ATOM 677 C CA . PHE A 1 80 ? 0.136 -10.186 -13.829 1.00 89.38 80 PHE A CA 1
ATOM 678 C C . PHE A 1 80 ? 1.656 -10.364 -13.928 1.00 89.38 80 PHE A C 1
ATOM 680 O O . PHE A 1 80 ? 2.298 -9.745 -14.776 1.00 89.38 80 PHE A O 1
ATOM 687 N N . TYR A 1 81 ? 2.229 -11.263 -13.123 1.00 90.88 81 TYR A N 1
ATOM 688 C CA . TYR A 1 81 ? 3.661 -11.546 -13.138 1.00 90.88 81 TYR A CA 1
ATOM 689 C C . TYR A 1 81 ? 4.137 -11.976 -14.533 1.00 90.88 81 TYR A C 1
ATOM 691 O O . TYR A 1 81 ? 5.022 -11.340 -15.098 1.00 90.88 81 TYR A O 1
ATOM 699 N N . CYS A 1 82 ? 3.516 -12.995 -15.135 1.00 89.62 82 CYS A N 1
ATOM 700 C CA . CYS A 1 82 ? 3.960 -13.539 -16.420 1.00 89.62 82 CYS A CA 1
ATOM 701 C C . CYS A 1 82 ? 3.678 -12.625 -17.628 1.00 89.62 82 CYS A C 1
ATOM 703 O O . CYS A 1 82 ? 4.441 -12.670 -18.590 1.00 89.62 82 CYS A O 1
ATOM 705 N N . LYS A 1 83 ? 2.597 -11.825 -17.621 1.00 85.38 83 LYS A N 1
ATOM 706 C CA . LYS A 1 83 ? 2.189 -10.999 -18.781 1.00 85.38 83 LYS A CA 1
ATOM 707 C C . LYS A 1 83 ? 2.624 -9.531 -18.697 1.00 85.38 83 LYS A C 1
ATOM 709 O O . LYS A 1 83 ? 2.712 -8.888 -19.739 1.00 85.38 83 LYS A O 1
ATOM 714 N N . VAL A 1 84 ? 2.884 -9.004 -17.498 1.00 84.75 84 VAL A N 1
ATOM 715 C CA . VAL A 1 84 ? 3.196 -7.579 -17.267 1.00 84.75 84 VAL A CA 1
ATOM 716 C C . VAL A 1 84 ? 4.593 -7.399 -16.701 1.00 84.75 84 VAL A C 1
ATOM 718 O O . VAL A 1 84 ? 5.425 -6.750 -17.333 1.00 84.75 84 VAL A O 1
ATOM 721 N N . LEU A 1 85 ? 4.857 -7.982 -15.529 1.00 88.50 85 LEU A N 1
ATOM 722 C CA . LEU A 1 85 ? 6.085 -7.706 -14.789 1.00 88.50 85 LEU A CA 1
ATOM 723 C C . LEU A 1 85 ? 7.300 -8.369 -15.447 1.00 88.50 85 LEU A C 1
ATOM 725 O O . LEU A 1 85 ? 8.273 -7.693 -15.762 1.00 88.50 85 LEU A O 1
ATOM 729 N N . LEU A 1 86 ? 7.228 -9.674 -15.721 1.00 89.94 86 LEU A N 1
ATOM 730 C CA . LEU A 1 86 ? 8.322 -10.441 -16.318 1.00 89.94 86 LEU A CA 1
ATOM 731 C C . LEU A 1 86 ? 8.759 -9.888 -17.695 1.00 89.94 86 LEU A C 1
ATOM 733 O O . LEU A 1 86 ? 9.964 -9.756 -17.900 1.00 89.94 86 LEU A O 1
ATOM 737 N N . PRO A 1 87 ? 7.858 -9.474 -18.615 1.00 86.94 87 PRO A N 1
ATOM 738 C CA . PRO A 1 87 ? 8.270 -8.853 -19.876 1.00 86.94 87 PRO A CA 1
ATOM 739 C C . PRO A 1 87 ? 8.840 -7.429 -19.762 1.00 86.94 87 PRO A C 1
ATOM 741 O O . PRO A 1 87 ? 9.446 -6.967 -20.726 1.00 86.94 87 PRO A O 1
ATOM 744 N N . GLU A 1 88 ? 8.645 -6.713 -18.649 1.00 85.12 88 GLU A N 1
ATOM 745 C CA . GLU A 1 88 ? 9.363 -5.453 -18.373 1.00 85.12 88 GLU A CA 1
ATOM 746 C C . GLU A 1 88 ? 10.677 -5.693 -17.617 1.00 85.12 88 GLU A C 1
ATOM 748 O O . GLU A 1 88 ? 11.637 -4.976 -17.863 1.00 85.12 88 GLU A O 1
ATOM 753 N N . LEU A 1 89 ? 10.773 -6.727 -16.773 1.00 86.69 89 LEU A N 1
ATOM 754 C CA . LEU A 1 89 ? 12.037 -7.140 -16.145 1.00 86.69 89 LEU A CA 1
ATOM 755 C C . LEU A 1 89 ? 13.035 -7.690 -17.179 1.00 86.69 89 LEU A C 1
ATOM 757 O O . LEU A 1 89 ? 14.208 -7.335 -17.157 1.00 86.69 89 LEU A O 1
ATOM 761 N N . ALA A 1 90 ? 12.572 -8.542 -18.099 1.00 88.81 90 ALA A N 1
ATOM 762 C CA . ALA A 1 90 ? 13.418 -9.174 -19.116 1.00 88.81 90 ALA A CA 1
ATOM 763 C C . ALA A 1 90 ? 13.658 -8.295 -20.358 1.00 88.81 90 ALA A C 1
ATOM 765 O O . ALA A 1 90 ? 14.620 -8.509 -21.091 1.00 88.81 90 ALA A O 1
ATOM 766 N N . CYS A 1 91 ? 12.779 -7.326 -20.633 1.00 82.44 91 CYS A N 1
ATOM 767 C CA . CYS A 1 91 ? 12.917 -6.403 -21.762 1.00 82.44 91 CYS A CA 1
ATOM 768 C C . CYS A 1 91 ? 12.280 -5.037 -21.424 1.00 82.44 91 CYS A C 1
ATOM 770 O O . CYS A 1 91 ? 11.160 -4.756 -21.880 1.00 82.44 91 CYS A O 1
ATOM 772 N N . PRO A 1 92 ? 12.969 -4.197 -20.622 1.00 80.31 92 PRO A N 1
ATOM 773 C CA . PRO A 1 92 ? 12.440 -2.916 -20.165 1.00 80.31 92 PRO A CA 1
ATOM 774 C C . PRO A 1 92 ? 12.166 -1.964 -21.331 1.00 80.31 92 PRO A C 1
ATOM 776 O O . PRO A 1 92 ? 13.061 -1.639 -22.115 1.00 80.31 92 PRO A O 1
ATOM 779 N N . ARG A 1 93 ? 10.936 -1.455 -21.435 1.00 71.81 93 ARG A N 1
ATOM 780 C CA . ARG A 1 93 ? 10.552 -0.493 -22.488 1.00 71.81 93 ARG A CA 1
ATOM 781 C C . ARG A 1 93 ? 10.704 0.974 -22.090 1.00 71.81 93 ARG A C 1
ATOM 783 O O . ARG A 1 93 ? 10.447 1.834 -22.925 1.00 71.81 93 ARG A O 1
ATOM 790 N N . HIS A 1 94 ? 11.145 1.263 -20.865 1.00 66.44 94 HIS A N 1
ATOM 791 C CA . HIS A 1 94 ? 11.175 2.612 -20.281 1.00 66.44 94 HIS A CA 1
ATOM 792 C C . HIS A 1 94 ? 11.865 3.674 -21.165 1.00 66.44 94 HIS A C 1
ATOM 794 O O . HIS A 1 94 ? 11.345 4.774 -21.301 1.00 66.44 94 HIS A O 1
ATOM 800 N N . ARG A 1 95 ? 12.964 3.319 -21.854 1.00 63.66 95 ARG A N 1
ATOM 801 C CA . ARG A 1 95 ? 13.682 4.203 -22.802 1.00 63.66 95 ARG A CA 1
ATOM 802 C C . ARG A 1 95 ? 13.014 4.372 -24.181 1.00 63.66 95 ARG A C 1
ATOM 804 O O . ARG A 1 95 ? 13.558 5.058 -25.035 1.00 63.66 95 ARG A O 1
ATOM 811 N N . LYS A 1 96 ? 11.891 3.698 -24.453 1.00 66.94 96 LYS A N 1
ATOM 812 C CA . LYS A 1 96 ? 11.221 3.676 -25.773 1.00 66.94 96 LYS A CA 1
ATOM 813 C C . LYS A 1 96 ? 9.749 4.075 -25.723 1.00 66.94 96 LYS A C 1
ATOM 815 O O . LYS A 1 96 ? 9.232 4.601 -26.702 1.00 66.94 96 LYS A O 1
ATOM 820 N N . ILE A 1 97 ? 9.056 3.776 -24.624 1.00 67.62 97 ILE A N 1
ATOM 821 C CA . ILE A 1 97 ? 7.635 4.079 -24.420 1.00 67.62 97 ILE A CA 1
ATOM 822 C C . ILE A 1 97 ? 7.441 4.438 -22.937 1.00 67.62 97 ILE A C 1
ATOM 824 O O . ILE A 1 97 ? 7.880 3.664 -22.081 1.00 67.62 97 ILE A O 1
ATOM 828 N N . PRO A 1 98 ? 6.771 5.556 -22.597 1.00 62.53 98 PRO A N 1
ATOM 829 C CA . PRO A 1 98 ? 6.426 5.854 -21.213 1.00 62.53 98 PRO A CA 1
ATOM 830 C C . PRO A 1 98 ? 5.406 4.835 -20.680 1.00 62.53 98 PRO A C 1
ATOM 832 O O . PRO A 1 98 ? 4.352 4.625 -21.277 1.00 62.53 98 PRO A O 1
ATOM 835 N N . GLY A 1 99 ? 5.711 4.235 -19.527 1.00 66.44 99 GLY A N 1
ATOM 836 C CA . GLY A 1 99 ? 4.811 3.337 -18.799 1.00 66.44 99 GLY A CA 1
ATOM 837 C C . GLY A 1 99 ? 5.035 1.836 -19.033 1.00 66.44 99 GLY A C 1
ATOM 838 O O . GLY A 1 99 ? 5.530 1.394 -20.070 1.00 66.44 99 GLY A O 1
ATOM 839 N N . ILE A 1 100 ? 4.638 1.051 -18.028 1.00 68.31 100 ILE A N 1
ATOM 840 C CA . ILE A 1 100 ? 4.605 -0.422 -18.020 1.00 68.31 100 ILE A CA 1
ATOM 841 C C . ILE A 1 100 ? 3.649 -0.941 -19.114 1.00 68.31 100 ILE A C 1
ATOM 843 O O . ILE A 1 100 ? 2.724 -0.233 -19.509 1.00 68.31 100 ILE A O 1
ATOM 847 N N . ARG A 1 101 ? 3.854 -2.168 -19.623 1.00 71.50 101 ARG A N 1
ATOM 848 C CA . ARG A 1 101 ? 2.943 -2.820 -20.592 1.00 71.50 101 ARG A CA 1
ATOM 849 C C . ARG A 1 101 ? 1.514 -2.805 -20.057 1.00 71.50 101 ARG A C 1
ATOM 851 O O . ARG A 1 101 ? 1.217 -3.552 -19.129 1.00 71.50 101 ARG A O 1
ATOM 858 N N . GLU A 1 102 ? 0.635 -2.009 -20.668 1.00 68.44 102 GLU A N 1
ATOM 859 C CA . GLU A 1 102 ? -0.795 -2.069 -20.373 1.00 68.44 102 GLU A CA 1
ATOM 860 C C . GLU A 1 102 ? -1.321 -3.478 -20.679 1.00 68.44 102 GLU A C 1
ATOM 862 O O . GLU A 1 102 ? -1.257 -3.934 -21.828 1.00 68.44 102 GLU A O 1
ATOM 867 N N . PRO A 1 103 ? -1.840 -4.201 -19.677 1.00 61.22 103 PRO A N 1
ATOM 868 C CA . PRO A 1 103 ? -2.403 -5.510 -19.911 1.00 61.22 103 PRO A CA 1
ATOM 869 C C . PRO A 1 103 ? -3.860 -5.361 -20.353 1.00 61.22 103 PRO A C 1
ATOM 871 O O . PRO A 1 103 ? -4.707 -4.977 -19.554 1.00 61.22 103 PRO A O 1
ATOM 874 N N . GLY A 1 104 ? -4.158 -5.693 -21.614 1.00 69.44 104 GLY A N 1
ATOM 875 C CA . GLY A 1 104 ? -5.516 -5.628 -22.176 1.00 69.44 104 GLY A CA 1
ATOM 876 C C . GLY A 1 104 ? -6.491 -6.599 -21.495 1.00 69.44 104 GLY A C 1
ATOM 877 O O . GLY A 1 104 ? -7.038 -6.316 -20.434 1.00 69.44 104 GLY A O 1
ATOM 878 N N . VAL A 1 105 ? -6.701 -7.784 -22.077 1.00 65.44 105 VAL A N 1
ATOM 879 C CA . VAL A 1 105 ? -7.356 -8.900 -21.368 1.00 65.44 105 VAL A CA 1
ATOM 880 C C . VAL A 1 105 ? -6.271 -9.877 -20.925 1.00 65.44 105 VAL A C 1
ATOM 882 O O . VAL A 1 105 ? -5.751 -10.677 -21.700 1.00 65.44 105 VAL A O 1
ATOM 885 N N . TRP A 1 106 ? -5.855 -9.751 -19.666 1.00 66.31 106 TRP A N 1
ATOM 886 C CA . TRP A 1 106 ? -4.746 -10.517 -19.092 1.00 66.31 106 TRP A CA 1
ATOM 887 C C . TRP A 1 106 ? -5.196 -11.708 -18.256 1.00 66.31 106 TRP A C 1
ATOM 889 O O . TRP A 1 106 ? -4.463 -12.695 -18.169 1.00 66.31 106 TRP A O 1
ATOM 899 N N . PHE A 1 107 ? -6.400 -11.643 -17.701 1.00 61.09 107 PHE A N 1
ATOM 900 C CA . PHE A 1 107 ? -6.994 -12.691 -16.893 1.00 61.09 107 PHE A CA 1
ATOM 901 C C . PHE A 1 107 ? -8.453 -12.893 -17.314 1.00 61.09 107 PHE A C 1
ATOM 903 O O . PHE A 1 107 ? -9.234 -11.943 -17.330 1.00 61.09 107 PHE A O 1
ATOM 910 N N . GLU A 1 108 ? -8.800 -14.132 -17.651 1.00 63.69 108 GLU A N 1
ATOM 911 C CA . GLU A 1 108 ? -10.156 -14.555 -17.991 1.00 63.69 108 GLU A CA 1
ATOM 912 C C . GLU A 1 108 ? -10.614 -15.547 -16.916 1.00 63.69 108 GLU A C 1
ATOM 914 O O . GLU A 1 108 ? -9.993 -16.594 -16.729 1.00 63.69 108 GLU A O 1
ATOM 919 N N . ASP A 1 109 ? -11.681 -15.214 -16.183 1.00 59.12 109 ASP A N 1
ATOM 920 C CA . ASP A 1 109 ? -12.340 -16.162 -15.279 1.00 59.12 109 ASP A CA 1
ATOM 921 C C . ASP A 1 109 ? -13.029 -17.241 -16.130 1.00 59.12 109 ASP A C 1
ATOM 923 O O . ASP A 1 109 ? -14.166 -17.061 -16.568 1.00 59.12 109 ASP A O 1
ATOM 927 N N . THR A 1 110 ? -12.369 -18.383 -16.333 1.00 53.84 110 THR A N 1
ATOM 928 C CA . THR A 1 110 ? -12.934 -19.558 -17.032 1.00 53.84 110 THR A CA 1
ATOM 929 C C . THR A 1 110 ? -14.193 -20.122 -16.358 1.00 53.84 110 THR A C 1
ATOM 931 O O . THR A 1 110 ? -14.917 -20.915 -16.952 1.00 53.84 110 THR A O 1
ATOM 934 N N . THR A 1 111 ? -14.477 -19.688 -15.129 1.00 56.91 111 THR A N 1
ATOM 935 C CA . THR A 1 111 ? -15.667 -20.008 -14.332 1.00 56.91 111 THR A CA 1
ATOM 936 C C . THR A 1 111 ? -16.881 -19.122 -14.633 1.00 56.91 111 THR A C 1
ATOM 938 O O . THR A 1 111 ? -17.967 -19.399 -14.124 1.00 56.91 111 THR A O 1
ATOM 941 N N . LYS A 1 112 ? -16.741 -18.053 -15.434 1.00 49.72 112 LYS A N 1
ATOM 942 C CA . LYS A 1 112 ? -17.844 -17.137 -15.769 1.00 49.72 112 LYS A CA 1
ATOM 943 C C . LYS A 1 112 ? -18.334 -17.379 -17.202 1.00 49.72 112 LYS A C 1
ATOM 945 O O . LYS A 1 112 ? -17.540 -17.246 -18.132 1.00 49.72 112 LYS A O 1
ATOM 950 N N . PRO A 1 113 ? -19.632 -17.674 -17.424 1.00 43.22 113 PRO A N 1
ATOM 951 C CA . PRO A 1 113 ? -20.168 -17.818 -18.773 1.00 43.22 113 PRO A CA 1
ATOM 952 C C . PRO A 1 113 ? -20.011 -16.505 -19.549 1.00 43.22 113 PRO A C 1
ATOM 954 O O . PRO A 1 113 ? -20.225 -15.413 -19.015 1.00 43.22 113 PRO A O 1
ATOM 957 N N . SER A 1 114 ? -19.624 -16.611 -20.819 1.00 46.72 114 SER A N 1
ATOM 958 C CA . SER A 1 114 ? -19.191 -15.481 -21.642 1.00 46.72 114 SER A CA 1
ATOM 959 C C . SER A 1 114 ? -20.343 -14.533 -22.005 1.00 46.72 114 SER A C 1
ATOM 961 O O . SER A 1 114 ? -20.957 -14.649 -23.070 1.00 46.72 114 SER A O 1
ATOM 963 N N . VAL A 1 115 ? -20.623 -13.553 -21.141 1.00 50.16 115 VAL A N 1
ATOM 964 C CA . VAL A 1 115 ? -21.564 -12.463 -21.437 1.00 50.16 115 VAL A CA 1
ATOM 965 C C . VAL A 1 115 ? -20.983 -11.589 -22.549 1.00 50.16 115 VAL A C 1
ATOM 967 O O . VAL A 1 115 ? -20.173 -10.691 -22.312 1.00 50.16 115 VAL A O 1
ATOM 970 N N . SER A 1 116 ? -21.416 -11.861 -23.781 1.00 40.72 116 SER A N 1
ATOM 971 C CA . SER A 1 116 ? -21.049 -11.114 -24.983 1.00 40.72 116 SER A CA 1
ATOM 972 C C . SER A 1 116 ? -21.502 -9.652 -24.880 1.00 40.72 116 SER A C 1
ATOM 974 O O . SER A 1 116 ? -22.623 -9.291 -25.248 1.00 40.72 116 SER A O 1
ATOM 976 N N . LYS A 1 117 ? -20.612 -8.780 -24.394 1.00 38.66 117 LYS A N 1
ATOM 977 C CA . LYS A 1 117 ? -20.773 -7.326 -24.496 1.00 38.66 117 LYS A CA 1
ATOM 978 C C . LYS A 1 117 ? -20.621 -6.925 -25.964 1.00 38.66 117 LYS A C 1
ATOM 980 O O . LYS A 1 117 ? -19.524 -6.633 -26.429 1.00 38.66 117 LYS A O 1
ATOM 985 N N . ARG A 1 118 ? -21.735 -6.931 -26.702 1.00 32.69 118 ARG A N 1
ATOM 986 C CA . ARG A 1 118 ? -21.804 -6.449 -28.089 1.00 32.69 118 ARG A CA 1
ATOM 987 C C . ARG A 1 118 ? -21.470 -4.955 -28.143 1.00 32.69 118 ARG A C 1
ATOM 989 O O . ARG A 1 118 ? -22.344 -4.114 -27.949 1.00 32.69 118 ARG A O 1
ATOM 996 N N . THR A 1 119 ? -20.217 -4.623 -28.437 1.00 31.64 119 THR A N 1
ATOM 997 C CA . THR A 1 119 ? -19.794 -3.244 -28.707 1.00 31.64 119 THR A CA 1
ATOM 998 C C . THR A 1 119 ? -20.500 -2.734 -29.964 1.00 31.64 119 THR A C 1
ATOM 1000 O O . THR A 1 119 ? -20.178 -3.152 -31.078 1.00 31.64 119 THR A O 1
ATOM 1003 N N . VAL A 1 120 ? -21.473 -1.833 -29.798 1.00 34.47 120 VAL A N 1
ATOM 1004 C CA . VAL A 1 120 ? -22.235 -1.248 -30.912 1.00 34.47 120 VAL A CA 1
ATOM 1005 C C . VAL A 1 120 ? -21.341 -0.283 -31.694 1.00 34.47 120 VAL A C 1
ATOM 1007 O O . VAL A 1 120 ? -21.260 0.910 -31.412 1.00 34.47 120 VAL A O 1
ATOM 1010 N N . THR A 1 121 ? -20.651 -0.809 -32.702 1.00 33.38 121 THR A N 1
ATOM 1011 C CA . THR A 1 121 ? -19.848 -0.018 -33.638 1.00 33.38 121 THR A CA 1
ATOM 1012 C C . THR A 1 121 ? -20.760 0.611 -34.692 1.00 33.38 121 THR A C 1
ATOM 1014 O O . THR A 1 121 ? -21.096 0.001 -35.706 1.00 33.38 121 THR A O 1
ATOM 1017 N N . CYS A 1 122 ? -21.191 1.855 -34.452 1.00 28.22 122 CYS A N 1
ATOM 1018 C CA . CYS A 1 122 ? -22.075 2.597 -35.359 1.00 28.22 122 CYS A CA 1
ATOM 1019 C C . CYS A 1 122 ? -21.345 3.021 -36.652 1.00 28.22 122 CYS A C 1
ATOM 1021 O O . CYS A 1 122 ? -20.898 4.158 -36.819 1.00 28.22 122 CYS A O 1
ATOM 1023 N N . ARG A 1 123 ? -21.195 2.076 -37.584 1.00 31.94 123 ARG A N 1
ATOM 1024 C CA . ARG A 1 123 ? -20.508 2.266 -38.865 1.00 31.94 123 ARG A CA 1
ATOM 1025 C C . ARG A 1 123 ? -21.455 2.887 -39.894 1.00 31.94 123 ARG A C 1
ATOM 1027 O O . ARG A 1 123 ? -22.129 2.167 -40.628 1.00 31.94 123 ARG A O 1
ATOM 1034 N N . LYS A 1 124 ? -21.481 4.222 -39.994 1.00 29.36 124 LYS A N 1
ATOM 1035 C CA . LYS A 1 124 ? -22.210 4.933 -41.063 1.00 29.36 124 LYS A CA 1
ATOM 1036 C C . LYS A 1 124 ? -21.657 4.569 -42.454 1.00 29.36 124 LYS A C 1
ATOM 1038 O O . LYS A 1 124 ? -20.712 5.185 -42.936 1.00 29.36 124 LYS A O 1
ATOM 1043 N N . LYS A 1 125 ? -22.283 3.589 -43.110 1.00 30.59 125 LYS A N 1
ATOM 1044 C CA . LYS A 1 125 ? -22.254 3.384 -44.566 1.00 30.59 125 LYS A CA 1
ATOM 1045 C C . LYS A 1 125 ? -23.646 3.685 -45.126 1.00 30.59 125 LYS A C 1
ATOM 1047 O O . LYS A 1 125 ? -24.524 2.833 -45.086 1.00 30.59 125 LYS A O 1
ATOM 1052 N N . THR A 1 126 ? -23.838 4.890 -45.649 1.00 26.89 126 THR A N 1
ATOM 1053 C CA . THR A 1 126 ? -25.002 5.249 -46.471 1.00 26.89 126 THR A CA 1
ATOM 1054 C C . THR A 1 126 ? -24.636 5.106 -47.945 1.00 26.89 126 THR A C 1
ATOM 1056 O O . THR A 1 126 ? -23.704 5.751 -48.420 1.00 26.89 126 THR A O 1
ATOM 1059 N N . THR A 1 127 ? -25.379 4.283 -48.684 1.00 25.72 127 THR A N 1
ATOM 1060 C CA . THR A 1 127 ? -25.227 4.119 -50.138 1.00 25.72 127 THR A CA 1
ATOM 1061 C C . THR A 1 127 ? -26.587 4.098 -50.832 1.00 25.72 127 THR A C 1
ATOM 1063 O O . THR A 1 127 ? -27.527 3.500 -50.324 1.00 25.72 127 THR A O 1
ATOM 1066 N N . SER A 1 128 ? -26.625 4.723 -52.016 1.00 27.16 128 SER A N 1
ATOM 1067 C CA . SER A 1 128 ? -27.671 4.691 -53.058 1.00 27.16 128 SER A CA 1
ATOM 1068 C C . SER A 1 128 ? -29.101 5.167 -52.730 1.00 27.16 128 SER A C 1
ATOM 1070 O O . SER A 1 128 ? -29.862 4.423 -52.132 1.00 27.16 128 SER A O 1
ATOM 1072 N N . ARG A 1 129 ? -29.471 6.303 -53.366 1.00 24.70 129 ARG A N 1
ATOM 1073 C CA . ARG A 1 129 ? -30.787 6.663 -53.973 1.00 24.70 129 ARG A CA 1
ATOM 1074 C C . ARG A 1 129 ? -31.995 6.749 -52.999 1.00 24.70 129 ARG A C 1
ATOM 1076 O O . ARG A 1 129 ? -32.165 5.943 -52.107 1.00 24.70 129 ARG A O 1
ATOM 1083 N N . THR A 1 130 ? -32.901 7.724 -53.120 1.00 23.14 130 THR A N 1
ATOM 1084 C CA . THR A 1 130 ? -33.618 8.119 -54.350 1.00 23.14 130 THR A CA 1
ATOM 1085 C C . THR A 1 130 ? -34.131 9.578 -54.299 1.00 23.14 130 THR A C 1
ATOM 1087 O O . THR A 1 130 ? -34.306 10.126 -53.219 1.00 23.14 130 THR A O 1
ATOM 1090 N N . LYS A 1 131 ? -34.342 10.177 -55.489 1.00 23.67 131 LYS A N 1
ATOM 1091 C CA . LYS A 1 131 ? -35.142 11.385 -55.848 1.00 23.67 131 LYS A CA 1
ATOM 1092 C C . LYS A 1 131 ? -35.931 12.042 -54.684 1.00 23.67 131 LYS A C 1
ATOM 1094 O O . LYS A 1 131 ? -36.820 11.402 -54.142 1.00 23.67 131 LYS A O 1
ATOM 1099 N N . SER A 1 132 ? -35.557 13.232 -54.192 1.00 23.84 132 SER A N 1
ATOM 1100 C CA . SER A 1 132 ? -35.804 14.600 -54.735 1.00 23.84 132 SER A CA 1
ATOM 1101 C C . SER A 1 132 ? -37.186 15.193 -54.410 1.00 23.84 132 SER A C 1
ATOM 1103 O O . SER A 1 132 ? -38.167 14.476 -54.563 1.00 23.84 132 SER A O 1
ATOM 1105 N N . THR A 1 133 ? -37.248 16.502 -54.084 1.00 22.20 133 THR A N 1
ATOM 1106 C CA . THR A 1 133 ? -38.118 17.535 -54.728 1.00 22.20 133 THR A CA 1
ATOM 1107 C C . THR A 1 133 ? -38.288 18.812 -53.867 1.00 22.20 133 THR A C 1
ATOM 1109 O O . THR A 1 133 ? -38.919 18.741 -52.821 1.00 22.20 133 THR A O 1
ATOM 1112 N N . PHE A 1 134 ? -37.815 19.970 -54.387 1.00 23.17 134 PHE A N 1
ATOM 1113 C CA . PHE A 1 134 ? -38.235 21.369 -54.058 1.00 23.17 134 PHE A CA 1
ATOM 1114 C C . PHE A 1 134 ? -38.021 21.856 -52.585 1.00 23.17 134 PHE A C 1
ATOM 1116 O O . PHE A 1 134 ? -37.577 21.065 -51.763 1.00 23.17 134 PHE A O 1
ATOM 1123 N N . THR A 1 135 ? -38.194 23.119 -52.127 1.00 21.81 135 THR A N 1
ATOM 1124 C CA . THR A 1 135 ? -38.293 24.523 -52.663 1.00 21.81 135 THR A CA 1
ATOM 1125 C C . THR A 1 135 ? -38.085 25.512 -51.475 1.00 21.81 135 THR A C 1
ATOM 1127 O O . THR A 1 135 ? -38.400 25.118 -50.359 1.00 21.81 135 THR A O 1
ATOM 1130 N N . VAL A 1 136 ? -37.711 26.808 -51.571 1.00 23.02 136 VAL A N 1
ATOM 1131 C CA . VAL A 1 136 ? -36.886 27.611 -52.518 1.00 23.02 136 VAL A CA 1
ATOM 1132 C C . VAL A 1 136 ? -36.661 29.053 -51.941 1.00 23.02 136 VAL A C 1
ATOM 1134 O O . VAL A 1 136 ? -37.359 29.441 -51.013 1.00 23.02 136 VAL A O 1
ATOM 1137 N N . THR A 1 137 ? -35.701 29.829 -52.478 1.00 22.17 137 THR A N 1
ATOM 1138 C CA . THR A 1 137 ? -35.574 31.327 -52.544 1.00 22.17 137 THR A CA 1
ATOM 1139 C C . THR A 1 137 ? -35.999 32.207 -51.333 1.00 22.17 137 THR A C 1
ATOM 1141 O O . THR A 1 137 ? -37.178 32.461 -51.134 1.00 22.17 137 THR A O 1
ATOM 1144 N N . GLN A 1 138 ? -35.079 32.672 -50.464 1.00 26.55 138 GLN A N 1
ATOM 1145 C CA . GLN A 1 138 ? -34.221 33.900 -50.533 1.00 26.55 138 GLN A CA 1
ATOM 1146 C C . GLN A 1 138 ? -34.866 35.280 -50.224 1.00 26.55 138 GLN A C 1
ATOM 1148 O O . GLN A 1 138 ? -35.898 35.649 -50.777 1.00 26.55 138 GLN A O 1
ATOM 1153 N N . LYS A 1 139 ? -34.105 36.123 -49.496 1.00 23.17 139 LYS A N 1
ATOM 1154 C CA . LYS A 1 139 ? -33.963 37.582 -49.725 1.00 23.17 139 LYS A CA 1
ATOM 1155 C C . LYS A 1 139 ? -32.537 38.053 -49.351 1.00 23.17 139 LYS A C 1
ATOM 1157 O O . LYS A 1 139 ? -31.795 37.302 -48.725 1.00 23.17 139 LYS A O 1
ATOM 1162 N N . ILE A 1 140 ? -32.136 39.232 -49.836 1.00 24.44 140 ILE A N 1
ATOM 1163 C CA . ILE A 1 140 ? -30.746 39.726 -50.032 1.00 24.44 140 ILE A CA 1
ATOM 1164 C C . ILE A 1 140 ? -30.744 41.251 -49.734 1.00 24.44 140 ILE A C 1
ATOM 1166 O O . ILE A 1 140 ? -31.782 41.866 -49.972 1.00 24.44 140 ILE A O 1
ATOM 1170 N N . SER A 1 141 ? -29.705 41.955 -49.248 1.00 25.81 141 SER A N 1
ATOM 1171 C CA . SER A 1 141 ? -28.284 41.674 -48.895 1.00 25.81 141 SER A CA 1
ATOM 1172 C C . SER A 1 141 ? -27.989 42.125 -47.429 1.00 25.81 141 SER A C 1
ATOM 1174 O O . SER A 1 141 ? -28.939 42.198 -46.660 1.00 25.81 141 SER A O 1
ATOM 1176 N N . THR A 1 142 ? -26.792 42.414 -46.873 1.00 22.03 142 THR A N 1
ATOM 1177 C CA . THR A 1 142 ? -25.346 42.493 -47.273 1.00 22.03 142 THR A CA 1
ATOM 1178 C C . THR A 1 142 ? -24.488 42.074 -46.029 1.00 22.03 142 THR A C 1
ATOM 1180 O O . THR A 1 142 ? -25.052 41.401 -45.175 1.00 22.03 142 THR A O 1
ATOM 1183 N N . VAL A 1 143 ? -23.188 42.324 -45.756 1.00 24.64 143 VAL A N 1
ATOM 1184 C CA . VAL A 1 143 ? -22.055 43.167 -46.249 1.00 24.64 143 VAL A CA 1
ATOM 1185 C C . VAL A 1 143 ? -20.741 42.341 -46.123 1.00 24.64 143 VAL A C 1
ATOM 1187 O O . VAL A 1 143 ? -20.708 41.364 -45.377 1.00 24.64 143 VAL A O 1
ATOM 1190 N N . THR A 1 144 ? -19.641 42.716 -46.789 1.00 29.05 144 THR A N 1
ATOM 1191 C CA . THR A 1 144 ? -18.307 42.077 -46.650 1.00 29.05 144 THR A CA 1
ATOM 1192 C C . THR A 1 144 ? -17.450 42.628 -45.503 1.00 29.05 144 THR A C 1
ATOM 1194 O O . THR A 1 144 ? -17.336 43.841 -45.348 1.00 29.05 144 THR A O 1
ATOM 1197 N N . SER A 1 145 ? -16.702 41.755 -44.816 1.00 27.78 145 SER A N 1
ATOM 1198 C CA . SER A 1 145 ? -15.393 42.116 -44.241 1.00 27.78 145 SER A CA 1
ATOM 1199 C C . SER A 1 145 ? -14.449 40.905 -44.213 1.00 27.78 145 SER A C 1
ATOM 1201 O O . SER A 1 145 ? -14.837 39.812 -43.800 1.00 27.78 145 SER A O 1
ATOM 1203 N N . ASP A 1 146 ? -13.215 41.085 -44.684 1.00 31.81 146 ASP A N 1
ATOM 1204 C CA . ASP A 1 146 ? -12.216 40.019 -44.774 1.00 31.81 146 ASP A CA 1
ATOM 1205 C C . ASP A 1 146 ? -11.578 39.691 -43.419 1.00 31.81 146 ASP A C 1
ATOM 1207 O O . ASP A 1 146 ? -10.926 40.530 -42.795 1.00 31.81 146 ASP A O 1
ATOM 1211 N N . ARG A 1 147 ? -11.637 38.416 -43.020 1.00 30.56 147 ARG A N 1
ATOM 1212 C CA . ARG A 1 147 ? -10.686 37.834 -42.061 1.00 30.56 147 ARG A CA 1
ATOM 1213 C C . ARG A 1 147 ? -10.186 36.480 -42.548 1.00 30.56 147 ARG A C 1
ATOM 1215 O O . ARG A 1 147 ? -10.723 35.432 -42.193 1.00 30.56 147 ARG A O 1
ATOM 1222 N N . LYS A 1 148 ? -9.092 36.516 -43.318 1.00 29.27 148 LYS A N 1
ATOM 1223 C CA . LYS A 1 148 ? -8.248 35.344 -43.598 1.00 29.27 148 LYS A CA 1
ATOM 1224 C C . LYS A 1 148 ? -7.828 34.714 -42.266 1.00 29.27 148 LYS A C 1
ATOM 1226 O O . LYS A 1 148 ? -6.974 35.249 -41.563 1.00 29.27 148 LYS A O 1
ATOM 1231 N N . THR A 1 149 ? -8.425 33.580 -41.911 1.00 32.56 149 THR A N 1
ATOM 1232 C CA . THR A 1 149 ? -8.046 32.807 -40.725 1.00 32.56 149 THR A CA 1
ATOM 1233 C C . THR A 1 149 ? -6.705 32.134 -40.990 1.00 32.56 149 THR A C 1
ATOM 1235 O O . THR A 1 149 ? -6.628 31.034 -41.537 1.00 32.56 149 THR A O 1
ATOM 1238 N N . ALA A 1 150 ? -5.624 32.831 -40.632 1.00 35.66 150 ALA A N 1
ATOM 1239 C CA . ALA A 1 150 ? -4.273 32.304 -40.719 1.00 35.66 150 ALA A CA 1
ATOM 1240 C C . ALA A 1 150 ? -4.183 30.995 -39.923 1.00 35.66 150 ALA A C 1
ATOM 1242 O O . ALA A 1 150 ? -4.338 30.982 -38.698 1.00 35.66 150 ALA A O 1
ATOM 1243 N N . ARG A 1 151 ? -3.934 29.884 -40.626 1.00 36.72 151 ARG A N 1
ATOM 1244 C CA . ARG A 1 151 ? -3.657 28.589 -40.002 1.00 36.72 151 ARG A CA 1
ATOM 1245 C C . ARG A 1 151 ? -2.354 28.728 -39.218 1.00 36.72 151 ARG A C 1
ATOM 1247 O O . ARG A 1 151 ? -1.281 28.699 -39.813 1.00 36.72 151 ARG A O 1
ATOM 1254 N N . ARG A 1 152 ? -2.442 28.897 -37.895 1.00 38.06 152 ARG A N 1
ATOM 1255 C CA . ARG A 1 152 ? -1.271 28.804 -37.016 1.00 38.06 152 ARG A CA 1
ATOM 1256 C C . ARG A 1 152 ? -0.675 27.411 -37.194 1.00 38.06 152 ARG A C 1
ATOM 1258 O O . ARG A 1 152 ? -1.298 26.428 -36.800 1.00 38.06 152 ARG A O 1
ATOM 1265 N N . ALA A 1 153 ? 0.505 27.334 -37.803 1.00 38.25 153 ALA A N 1
ATOM 1266 C CA . ALA A 1 153 ? 1.290 26.113 -37.792 1.00 38.25 153 ALA A CA 1
ATOM 1267 C C . ALA A 1 153 ? 1.571 25.757 -36.327 1.00 38.25 153 ALA A C 1
ATOM 1269 O O . ALA A 1 153 ? 2.064 26.593 -35.566 1.00 38.25 153 ALA A O 1
ATOM 1270 N N . ALA A 1 154 ? 1.214 24.540 -35.920 1.00 42.06 154 ALA A N 1
ATOM 1271 C CA . ALA A 1 154 ? 1.541 24.044 -34.595 1.00 42.06 154 ALA A CA 1
ATOM 1272 C C . ALA A 1 154 ? 3.049 23.773 -34.555 1.00 42.06 154 ALA A C 1
ATOM 1274 O O . ALA A 1 154 ? 3.501 22.705 -34.963 1.00 42.06 154 ALA A O 1
ATOM 1275 N N . SER A 1 155 ? 3.827 24.766 -34.116 1.00 47.00 155 SER A N 1
ATOM 1276 C CA . SER A 1 155 ? 5.251 24.576 -33.853 1.00 47.00 155 SER A CA 1
ATOM 1277 C C . SER A 1 155 ? 5.394 23.520 -32.760 1.00 47.00 155 SER A C 1
ATOM 1279 O O . SER A 1 155 ? 4.997 23.744 -31.614 1.00 47.00 155 SER A O 1
ATOM 1281 N N . SER A 1 156 ? 5.898 22.348 -33.143 1.00 54.53 156 SER A N 1
ATOM 1282 C CA . SER A 1 156 ? 6.154 21.232 -32.240 1.00 54.53 156 SER A CA 1
ATOM 1283 C C . SER A 1 156 ? 7.350 21.576 -31.359 1.00 54.53 156 SER A C 1
ATOM 1285 O O . SER A 1 156 ? 8.481 21.221 -31.685 1.00 54.53 156 SER A O 1
ATOM 1287 N N . LYS A 1 157 ? 7.101 22.300 -30.263 1.00 66.94 157 LYS A N 1
ATOM 1288 C CA . LYS A 1 157 ? 8.126 22.647 -29.274 1.00 66.94 157 LYS A CA 1
ATOM 1289 C C . LYS A 1 157 ? 8.842 21.385 -28.792 1.00 66.94 157 LYS A C 1
ATOM 1291 O O . LYS A 1 157 ? 8.203 20.428 -28.359 1.00 66.94 157 LYS A O 1
ATOM 1296 N N . THR A 1 158 ? 10.166 21.406 -28.873 1.00 80.56 158 THR A N 1
ATOM 1297 C CA . THR A 1 158 ? 11.036 20.340 -28.376 1.00 80.56 158 THR A CA 1
ATOM 1298 C C . THR A 1 158 ? 10.866 20.202 -26.866 1.00 80.56 158 THR A C 1
ATOM 1300 O O . THR A 1 158 ? 10.958 21.200 -26.157 1.00 80.56 158 THR A O 1
ATOM 1303 N N . LYS A 1 159 ? 10.605 18.982 -26.382 1.00 89.31 159 LYS A N 1
ATOM 1304 C CA . LYS A 1 159 ? 10.413 18.694 -24.955 1.00 89.31 159 LYS A CA 1
ATOM 1305 C C . LYS A 1 159 ? 11.735 18.288 -24.301 1.00 89.31 159 LYS A C 1
ATOM 1307 O O . LYS A 1 159 ? 12.332 17.297 -24.732 1.00 89.31 159 LYS A O 1
ATOM 1312 N N . PHE A 1 160 ? 12.127 19.007 -23.255 1.00 88.62 160 PHE A N 1
ATOM 1313 C CA . PHE A 1 160 ? 13.363 18.815 -22.498 1.00 88.62 160 PHE A CA 1
ATOM 1314 C C . PHE A 1 160 ? 13.147 18.021 -21.206 1.00 88.62 160 PHE A C 1
ATOM 1316 O O . PHE A 1 160 ? 13.982 17.184 -20.886 1.00 88.62 160 PHE A O 1
ATOM 1323 N N . VAL A 1 161 ? 12.042 18.217 -20.472 1.00 89.56 161 VAL A N 1
ATOM 1324 C CA . VAL A 1 161 ? 11.862 17.557 -19.161 1.00 89.56 161 VAL A CA 1
ATOM 1325 C C . VAL A 1 161 ? 11.763 16.039 -19.320 1.00 89.56 161 VAL A C 1
ATOM 1327 O O . VAL A 1 161 ? 10.943 15.542 -20.100 1.00 89.56 161 VAL A O 1
ATOM 1330 N N . GLY A 1 162 ? 12.538 15.288 -18.542 1.00 88.88 162 GLY A N 1
ATOM 1331 C CA . GLY A 1 162 ? 12.620 13.832 -18.628 1.00 88.88 162 GLY A CA 1
ATOM 1332 C C . GLY A 1 162 ? 13.394 13.340 -19.854 1.00 88.88 162 GLY A C 1
ATOM 1333 O O . GLY A 1 162 ? 12.949 12.400 -20.514 1.00 88.88 162 GLY A O 1
ATOM 1334 N N . ARG A 1 163 ? 14.500 14.015 -20.188 1.00 89.88 163 ARG A N 1
ATOM 1335 C CA . ARG A 1 163 ? 15.445 13.632 -21.245 1.00 89.88 163 ARG A CA 1
ATOM 1336 C C . ARG A 1 163 ? 16.854 13.467 -20.691 1.00 89.88 163 ARG A C 1
ATOM 1338 O O . ARG A 1 163 ? 17.275 14.282 -19.870 1.00 89.88 163 ARG A O 1
ATOM 1345 N N . GLN A 1 164 ? 17.599 12.494 -21.208 1.00 91.88 164 GLN A N 1
ATOM 1346 C CA . GLN A 1 164 ? 19.051 12.455 -21.083 1.00 91.88 164 GLN A CA 1
ATOM 1347 C C . GLN A 1 164 ? 19.686 13.340 -22.168 1.00 91.88 164 GLN A C 1
ATOM 1349 O O . GLN A 1 164 ? 19.353 13.261 -23.359 1.00 91.88 164 GLN A O 1
ATOM 1354 N N . ILE A 1 165 ? 20.602 14.202 -21.743 1.00 93.25 165 ILE A N 1
ATOM 1355 C CA . ILE A 1 165 ? 21.317 15.167 -22.575 1.00 93.25 165 ILE A CA 1
ATOM 1356 C C . ILE A 1 165 ? 22.827 14.985 -22.449 1.00 93.25 165 ILE A C 1
ATOM 1358 O O . ILE A 1 165 ? 23.338 14.542 -21.422 1.00 93.25 165 ILE A O 1
ATOM 1362 N N . LYS A 1 166 ? 23.543 15.403 -23.490 1.00 93.06 166 LYS A N 1
ATOM 1363 C CA . LYS A 1 166 ? 24.921 15.870 -23.383 1.00 93.06 166 LYS A CA 1
ATOM 1364 C C . LYS A 1 166 ? 24.934 17.389 -23.417 1.00 93.06 166 LYS A C 1
ATOM 1366 O O . LYS A 1 166 ? 24.282 17.971 -24.280 1.00 93.06 166 LYS A O 1
ATOM 1371 N N . HIS A 1 167 ? 25.691 18.005 -22.518 1.00 91.12 167 HIS A N 1
ATOM 1372 C CA . HIS A 1 167 ? 25.902 19.447 -22.439 1.00 91.12 167 HIS A CA 1
ATOM 1373 C C . HIS A 1 167 ? 27.410 19.731 -22.467 1.00 91.12 167 HIS A C 1
ATOM 1375 O O . HIS A 1 167 ? 28.184 19.116 -21.732 1.00 91.12 167 HIS A O 1
ATOM 1381 N N . LYS A 1 168 ? 27.841 20.633 -23.345 1.00 89.06 168 LYS A N 1
ATOM 1382 C CA . LYS A 1 168 ? 29.225 21.079 -23.501 1.00 89.06 168 LYS A CA 1
ATOM 1383 C C . LYS A 1 168 ? 29.543 22.230 -22.538 1.00 89.06 168 LYS A C 1
ATOM 1385 O O . LYS A 1 168 ? 29.028 23.326 -22.719 1.00 89.06 168 LYS A O 1
ATOM 1390 N N . TRP A 1 169 ? 30.427 22.002 -21.568 1.00 81.00 169 TRP A N 1
ATOM 1391 C CA . TRP A 1 169 ? 30.849 23.004 -20.575 1.00 81.00 169 TRP A CA 1
ATOM 1392 C C . TRP A 1 169 ? 32.312 23.427 -20.785 1.00 81.00 169 TRP A C 1
ATOM 1394 O O . TRP A 1 169 ? 33.112 22.685 -21.362 1.00 81.00 169 TRP A O 1
ATOM 1404 N N . LYS A 1 170 ? 32.676 24.621 -20.300 1.00 68.69 170 LYS A N 1
ATOM 1405 C CA . LYS A 1 170 ? 34.072 25.079 -20.165 1.00 68.69 170 LYS A CA 1
ATOM 1406 C C . LYS A 1 170 ? 34.560 24.803 -18.746 1.00 68.69 170 LYS A C 1
ATOM 1408 O O . LYS A 1 170 ? 33.931 25.256 -17.795 1.00 68.69 170 LYS A O 1
ATOM 1413 N N . LEU A 1 171 ? 35.684 24.100 -18.610 1.00 59.56 171 LEU A N 1
ATOM 1414 C CA . LEU A 1 171 ? 36.259 23.753 -17.301 1.00 59.56 171 LEU A CA 1
ATOM 1415 C C . LEU A 1 171 ? 37.066 24.887 -16.649 1.00 59.56 171 LEU A C 1
ATOM 1417 O O . LEU A 1 171 ? 37.333 24.840 -15.452 1.00 59.56 171 LEU A O 1
ATOM 1421 N N . CYS A 1 172 ? 37.478 25.896 -17.417 1.00 49.38 172 CYS A N 1
ATOM 1422 C CA . CYS A 1 172 ? 38.203 27.052 -16.903 1.00 49.38 172 CYS A CA 1
ATOM 1423 C C . CYS A 1 172 ? 37.890 28.304 -17.735 1.00 49.38 172 CYS A C 1
ATOM 1425 O O . CYS A 1 172 ? 37.410 28.203 -18.865 1.00 49.38 172 CYS A O 1
ATOM 1427 N N . ILE A 1 173 ? 38.170 29.483 -17.178 1.00 58.06 173 ILE A N 1
ATOM 1428 C CA . ILE A 1 173 ? 37.983 30.771 -17.866 1.00 58.06 173 ILE A CA 1
ATOM 1429 C C . ILE A 1 173 ? 39.094 30.985 -18.907 1.00 58.06 173 ILE A C 1
ATOM 1431 O O . ILE A 1 173 ? 38.819 31.434 -20.018 1.00 58.06 173 ILE A O 1
ATOM 1435 N N . ASP A 1 174 ? 40.325 30.591 -18.568 1.00 57.03 174 ASP A N 1
ATOM 1436 C CA . ASP A 1 174 ? 41.539 30.881 -19.344 1.00 57.03 174 ASP A CA 1
ATOM 1437 C C . ASP A 1 174 ? 41.953 29.756 -20.315 1.00 57.03 174 ASP A C 1
ATOM 1439 O O . ASP A 1 174 ? 43.032 29.809 -20.907 1.00 57.03 174 ASP A O 1
ATOM 1443 N N . SER A 1 175 ? 41.124 28.719 -20.494 1.00 56.97 175 SER A N 1
ATOM 1444 C CA . SER A 1 175 ? 41.390 27.639 -21.452 1.00 56.97 175 SER A CA 1
ATOM 1445 C C . SER A 1 175 ? 40.177 27.323 -22.327 1.00 56.97 175 SER A C 1
ATOM 1447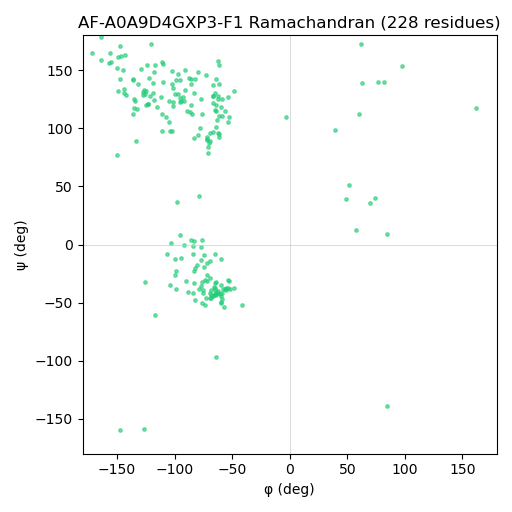 O O . SER A 1 175 ? 39.040 27.235 -21.870 1.00 56.97 175 SER A O 1
ATOM 1449 N N . GLU A 1 176 ? 40.418 27.111 -23.623 1.00 61.84 176 GLU A N 1
ATOM 1450 C CA . GLU A 1 176 ? 39.370 26.736 -24.586 1.00 61.84 176 GLU A CA 1
ATOM 1451 C C . GLU A 1 176 ? 38.938 25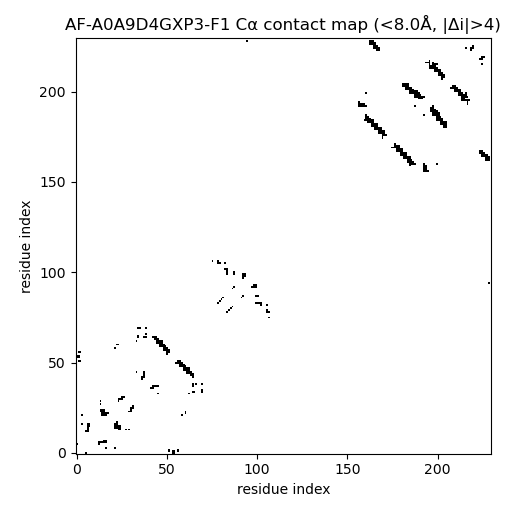.260 -24.472 1.00 61.84 176 GLU A C 1
ATOM 1453 O O . GLU A 1 176 ? 38.102 24.791 -25.252 1.00 61.84 176 GLU A O 1
ATOM 1458 N N . ASN A 1 177 ? 39.485 24.519 -23.498 1.00 70.38 177 ASN A N 1
ATOM 1459 C CA . ASN A 1 177 ? 39.148 23.119 -23.287 1.00 70.38 177 ASN A CA 1
ATOM 1460 C C . ASN A 1 177 ? 37.670 22.991 -22.893 1.00 70.38 177 ASN A C 1
ATOM 1462 O O . ASN A 1 177 ? 37.230 23.479 -21.848 1.00 70.38 177 ASN A O 1
ATOM 1466 N N . THR A 1 178 ? 36.903 22.349 -23.770 1.00 78.06 178 THR A N 1
ATOM 1467 C CA . THR A 1 178 ? 35.457 22.196 -23.634 1.00 78.06 178 THR A CA 1
ATOM 1468 C C . THR A 1 178 ? 35.083 20.729 -23.663 1.00 78.06 178 THR A C 1
ATOM 1470 O O . THR A 1 178 ? 35.333 20.031 -24.645 1.00 78.06 178 THR A O 1
ATOM 1473 N N . GLU A 1 179 ? 34.451 20.275 -22.588 1.00 84.06 179 GLU A N 1
ATOM 1474 C CA . GLU A 1 179 ? 34.159 18.865 -22.353 1.00 84.06 179 GLU A CA 1
ATOM 1475 C C . GLU A 1 179 ? 32.650 18.617 -22.292 1.00 84.06 179 GLU A C 1
ATOM 1477 O O . GLU A 1 179 ? 31.853 19.524 -22.041 1.00 84.06 179 GLU A O 1
ATOM 1482 N N . TRP A 1 180 ? 32.251 17.384 -22.603 1.00 89.12 180 TRP A N 1
ATOM 1483 C CA . TRP A 1 180 ? 30.854 16.990 -22.766 1.00 89.12 180 TRP A CA 1
ATOM 1484 C C . TRP A 1 180 ? 30.370 16.179 -21.568 1.00 89.12 180 TRP A C 1
ATOM 1486 O O . TRP A 1 180 ? 30.659 14.986 -21.455 1.00 89.12 180 TRP A O 1
ATOM 1496 N N . TYR A 1 181 ? 29.570 16.819 -20.727 1.00 88.50 181 TYR A N 1
ATOM 1497 C CA . TYR A 1 181 ? 28.947 16.225 -19.552 1.00 88.50 181 TYR A CA 1
ATOM 1498 C C . TYR A 1 181 ? 27.643 15.555 -19.964 1.00 88.50 181 TYR A C 1
ATOM 1500 O O . TYR A 1 181 ? 26.896 16.091 -20.785 1.00 88.50 181 TYR A O 1
ATOM 1508 N N . THR A 1 182 ? 27.380 14.364 -19.431 1.00 91.69 182 THR A N 1
ATOM 1509 C CA . THR A 1 182 ? 26.108 13.660 -19.639 1.00 91.69 182 THR A CA 1
ATOM 1510 C C . THR A 1 182 ? 25.257 13.823 -18.390 1.00 91.69 182 THR A C 1
ATOM 1512 O O . THR A 1 182 ? 25.790 13.793 -17.284 1.00 91.69 182 THR A O 1
ATOM 1515 N N . GLY A 1 183 ? 23.961 14.066 -18.559 1.00 91.25 183 GLY A N 1
ATOM 1516 C CA . GLY A 1 183 ? 23.045 14.291 -17.447 1.00 91.25 183 GLY A CA 1
ATOM 1517 C C . GLY A 1 183 ? 21.586 14.157 -17.853 1.00 91.25 183 GLY A C 1
ATOM 1518 O O . GLY A 1 183 ? 21.265 13.915 -19.020 1.00 91.25 183 GLY A O 1
ATOM 1519 N N . TYR A 1 184 ? 20.689 14.315 -16.889 1.00 92.50 184 TYR A N 1
ATOM 1520 C CA . TYR A 1 184 ? 19.257 14.108 -17.043 1.00 92.50 184 TYR A CA 1
ATOM 1521 C C . TYR A 1 184 ? 18.464 15.323 -16.556 1.00 92.50 184 TYR A C 1
ATOM 1523 O O . TYR A 1 184 ? 18.648 15.798 -15.436 1.00 92.50 184 TYR A O 1
ATOM 1531 N N . VAL A 1 185 ? 17.555 15.812 -17.400 1.00 92.19 185 VAL A N 1
ATOM 1532 C CA . VAL A 1 185 ? 16.673 16.945 -17.087 1.00 92.19 185 VAL A CA 1
ATOM 1533 C C . VAL A 1 185 ? 15.538 16.451 -16.189 1.00 92.19 185 VAL A C 1
ATOM 1535 O O . VAL A 1 185 ? 14.577 15.841 -16.672 1.00 92.19 185 VAL A O 1
ATOM 1538 N N . THR A 1 186 ? 15.644 16.682 -14.883 1.00 90.06 186 THR A N 1
ATOM 1539 C CA . THR A 1 186 ? 14.724 16.144 -13.869 1.00 90.06 186 THR A CA 1
ATOM 1540 C C . THR A 1 186 ? 13.392 16.887 -13.856 1.00 90.06 186 THR A C 1
ATOM 1542 O O . THR A 1 186 ? 12.335 16.253 -13.933 1.00 90.06 186 THR A O 1
ATOM 1545 N N . SER A 1 187 ? 13.422 18.220 -13.794 1.00 89.50 187 SER A N 1
ATOM 1546 C CA . SER A 1 187 ? 12.225 19.048 -13.621 1.00 89.50 187 SER A CA 1
ATOM 1547 C C . SER A 1 187 ? 12.303 20.410 -14.328 1.00 89.50 187 SER A C 1
ATOM 1549 O O . SER A 1 187 ? 13.328 20.807 -14.883 1.00 89.50 187 SER A O 1
ATOM 1551 N N . LEU A 1 188 ? 11.162 21.108 -14.356 1.00 91.19 188 LEU A N 1
ATOM 1552 C CA . LEU A 1 188 ? 11.020 22.483 -14.835 1.00 91.19 188 LEU A CA 1
ATOM 1553 C C . LEU A 1 188 ? 10.717 23.367 -13.623 1.00 91.19 188 LEU A C 1
ATOM 1555 O O . LEU A 1 188 ? 9.636 23.265 -13.043 1.00 91.19 188 LEU A O 1
ATOM 1559 N N . LEU A 1 189 ? 11.660 24.233 -13.265 1.00 85.75 189 LEU A N 1
ATOM 1560 C CA . LEU A 1 189 ? 11.570 25.130 -12.113 1.00 85.75 189 LEU A CA 1
ATOM 1561 C C . LEU A 1 189 ? 10.791 26.411 -12.444 1.00 85.75 189 LEU A C 1
ATOM 1563 O O . LEU A 1 189 ? 10.102 26.959 -11.587 1.00 85.75 189 LEU A O 1
ATOM 1567 N N . SER A 1 190 ? 10.881 26.896 -13.688 1.00 87.06 190 SER A N 1
ATOM 1568 C CA . SER A 1 190 ? 10.167 28.097 -14.139 1.00 87.06 190 SER A CA 1
ATOM 1569 C C . SER A 1 190 ? 9.939 28.112 -15.653 1.00 87.06 190 SER A C 1
ATOM 1571 O O . SER A 1 190 ? 10.673 27.485 -16.415 1.00 87.06 190 SER A O 1
ATOM 1573 N N . GLY A 1 191 ? 8.935 28.866 -16.103 1.00 88.25 191 GLY A N 1
ATOM 1574 C CA . GLY A 1 191 ? 8.624 29.059 -17.520 1.00 88.25 191 GLY A CA 1
ATOM 1575 C C . GLY A 1 191 ? 7.749 27.956 -18.121 1.00 88.25 191 GLY A C 1
ATOM 1576 O O . GLY A 1 191 ? 6.761 27.529 -17.527 1.00 88.25 191 GLY A O 1
ATOM 1577 N N . VAL A 1 192 ? 8.068 27.545 -19.352 1.00 86.00 192 VAL A N 1
ATOM 1578 C CA . VAL A 1 192 ? 7.334 26.521 -20.117 1.00 86.00 192 VAL A CA 1
ATOM 1579 C C . VAL A 1 192 ? 8.338 25.679 -20.900 1.00 86.00 192 VAL A C 1
ATOM 1581 O O . VAL A 1 192 ? 9.140 26.241 -21.641 1.00 86.00 192 VAL A O 1
ATOM 1584 N N . ASP A 1 193 ? 8.248 24.353 -20.780 1.00 88.81 193 ASP A N 1
ATOM 1585 C CA . ASP A 1 193 ? 9.098 23.383 -21.487 1.00 88.81 193 ASP A CA 1
ATOM 1586 C C . ASP A 1 193 ? 9.193 23.697 -23.001 1.00 88.81 193 ASP A C 1
ATOM 1588 O O . ASP A 1 193 ? 8.190 23.999 -23.665 1.00 88.81 193 ASP A O 1
ATOM 1592 N N . GLY A 1 194 ? 10.414 23.703 -23.542 1.00 84.12 194 GLY A N 1
ATOM 1593 C CA . GLY A 1 194 ? 10.689 24.099 -24.928 1.00 84.12 194 GLY A CA 1
ATOM 1594 C C . GLY A 1 194 ? 10.500 25.599 -25.212 1.00 84.12 194 GLY A C 1
ATOM 1595 O O . GLY A 1 194 ? 9.999 25.984 -26.277 1.00 84.12 194 GLY A O 1
ATOM 1596 N N . ASN A 1 195 ? 10.830 26.476 -24.262 1.00 87.06 195 ASN A N 1
ATOM 1597 C CA . ASN A 1 195 ? 10.859 27.936 -24.429 1.00 87.06 195 ASN A CA 1
ATOM 1598 C C . ASN A 1 195 ? 12.202 28.514 -23.953 1.00 87.06 195 ASN A C 1
ATOM 1600 O O . ASN A 1 195 ? 12.780 27.955 -23.034 1.00 87.06 195 ASN A O 1
ATOM 1604 N N . SER A 1 196 ? 12.675 29.633 -24.518 1.00 85.44 196 SER A N 1
ATOM 1605 C CA . SER A 1 196 ? 13.936 30.260 -24.071 1.00 85.44 196 SER A CA 1
ATOM 1606 C C . SER A 1 196 ? 13.904 30.665 -22.595 1.00 85.44 196 SER A C 1
ATOM 1608 O O . SER A 1 196 ? 14.827 30.366 -21.861 1.00 85.44 196 SER A O 1
ATOM 1610 N N . ASN A 1 197 ? 12.809 31.275 -22.130 1.00 87.06 197 ASN A N 1
ATOM 1611 C CA . ASN A 1 197 ? 12.634 31.708 -20.737 1.00 87.06 197 ASN A CA 1
ATOM 1612 C C . ASN A 1 197 ? 12.260 30.542 -19.789 1.00 87.06 197 ASN A C 1
ATOM 1614 O O . ASN A 1 197 ? 11.321 30.682 -19.002 1.00 87.06 197 ASN A O 1
ATOM 1618 N N . ALA A 1 198 ? 12.875 29.369 -19.933 1.00 88.19 198 ALA A N 1
ATOM 1619 C CA . ALA A 1 198 ? 12.544 28.173 -19.160 1.00 88.19 198 ALA A CA 1
ATOM 1620 C C . ALA A 1 198 ? 13.745 27.724 -18.328 1.00 88.19 198 ALA A C 1
ATOM 1622 O O . ALA A 1 198 ? 14.816 27.474 -18.872 1.00 88.19 198 ALA A O 1
ATOM 1623 N N . VAL A 1 199 ? 13.540 27.608 -17.017 1.00 90.50 199 VAL A N 1
ATOM 1624 C CA . VAL A 1 199 ? 14.577 27.200 -16.065 1.00 90.50 199 VAL A CA 1
ATOM 1625 C C . VAL A 1 199 ? 14.369 25.737 -15.722 1.00 90.50 199 VAL A C 1
ATOM 1627 O O . VAL A 1 199 ? 13.296 25.360 -15.242 1.00 90.50 199 VAL A O 1
ATOM 1630 N N . TYR A 1 200 ? 15.390 24.927 -15.965 1.00 92.44 200 TYR A N 1
ATOM 1631 C CA . TYR A 1 200 ? 15.383 23.489 -15.734 1.00 92.44 200 TYR A CA 1
ATOM 1632 C C . TYR A 1 200 ? 16.288 23.120 -14.570 1.00 92.44 200 TYR A C 1
ATOM 1634 O O . TYR A 1 200 ? 17.259 23.811 -14.266 1.00 92.44 200 TYR A O 1
ATOM 1642 N N . GLU A 1 201 ? 15.969 21.990 -13.965 1.00 92.38 201 GLU A N 1
ATOM 1643 C CA . GLU A 1 201 ? 16.821 21.267 -13.033 1.00 92.38 201 GLU A CA 1
ATOM 1644 C C . GLU A 1 201 ? 17.478 20.112 -13.805 1.00 92.38 201 GLU A C 1
ATOM 1646 O O . GLU A 1 201 ? 16.800 19.381 -14.540 1.00 92.38 201 GLU A O 1
ATOM 1651 N N . VAL A 1 202 ? 18.801 19.983 -13.702 1.00 90.50 202 VAL A N 1
ATOM 1652 C CA . VAL A 1 202 ? 19.596 18.973 -14.415 1.00 90.50 202 VAL A CA 1
ATOM 16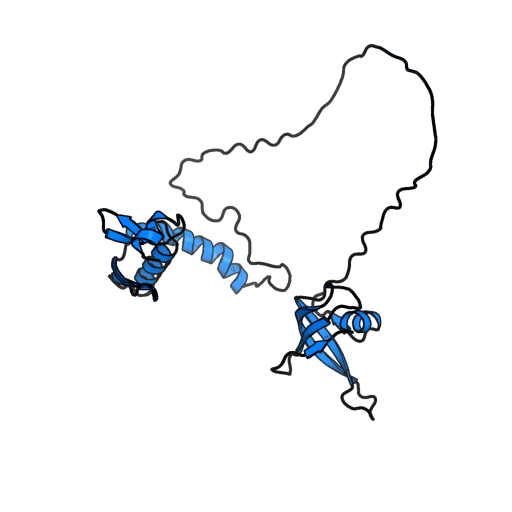53 C C . VAL A 1 202 ? 20.582 18.327 -13.450 1.00 90.50 202 VAL A C 1
ATOM 1655 O O . VAL A 1 202 ? 21.404 19.013 -12.848 1.00 90.50 202 VAL A O 1
ATOM 1658 N N . LEU A 1 203 ? 20.521 17.003 -13.330 1.00 91.31 203 LEU A N 1
ATOM 1659 C CA . LEU A 1 203 ? 21.503 16.198 -12.600 1.00 91.31 203 LEU A CA 1
ATOM 1660 C C . LEU A 1 203 ? 22.521 15.640 -13.603 1.00 91.31 203 LEU A C 1
ATOM 1662 O O . LEU A 1 203 ? 22.106 15.068 -14.613 1.00 91.31 203 LEU A O 1
ATOM 1666 N N . TYR A 1 204 ? 23.821 15.803 -13.359 1.00 90.38 204 TYR A N 1
ATOM 1667 C CA . TYR A 1 204 ? 24.876 15.253 -14.220 1.00 90.38 204 TYR A CA 1
ATOM 1668 C C . TYR A 1 204 ? 25.408 13.929 -13.667 1.00 90.38 204 TYR A C 1
ATOM 1670 O O . TYR A 1 204 ? 25.479 13.737 -12.461 1.00 90.38 204 TYR A O 1
ATOM 1678 N N . ASP A 1 205 ? 25.806 13.011 -14.551 1.00 85.19 205 ASP A N 1
ATOM 1679 C CA . ASP A 1 205 ? 26.182 11.630 -14.199 1.00 85.19 205 ASP A CA 1
ATOM 1680 C C . ASP A 1 205 ? 27.452 11.531 -13.310 1.00 85.19 205 ASP A C 1
ATOM 1682 O O . ASP A 1 205 ? 27.780 10.443 -12.837 1.00 85.19 205 ASP A O 1
ATOM 1686 N N . ASN A 1 206 ? 28.166 12.646 -13.097 1.00 77.31 206 ASN A N 1
ATOM 1687 C CA . ASN A 1 206 ? 29.385 12.750 -12.284 1.00 77.31 206 ASN A CA 1
ATOM 1688 C C . ASN A 1 206 ? 29.177 13.465 -10.931 1.00 77.31 206 ASN A C 1
ATOM 1690 O O . ASN A 1 206 ? 30.110 13.485 -10.129 1.00 77.31 206 ASN A O 1
ATOM 1694 N N . ASP A 1 207 ? 28.006 14.064 -10.690 1.00 76.44 207 ASP A N 1
ATOM 1695 C CA . ASP A 1 207 ? 27.764 14.995 -9.584 1.00 76.44 207 ASP A CA 1
ATOM 1696 C C . ASP A 1 207 ? 26.542 14.550 -8.761 1.00 76.44 207 ASP A C 1
ATOM 1698 O O . ASP A 1 207 ? 25.485 14.252 -9.315 1.00 76.44 207 ASP A O 1
ATOM 1702 N N . ASP A 1 208 ? 26.656 14.538 -7.428 1.00 78.50 208 ASP A N 1
ATOM 1703 C CA . ASP A 1 208 ? 25.554 14.148 -6.525 1.00 78.50 208 ASP A CA 1
ATOM 1704 C C . ASP A 1 208 ? 24.447 15.226 -6.397 1.00 78.50 208 ASP A C 1
ATOM 1706 O O . ASP A 1 208 ? 23.395 14.973 -5.807 1.00 78.50 208 ASP A O 1
ATOM 1710 N N . GLU A 1 209 ? 24.670 16.428 -6.942 1.00 83.56 209 GLU A N 1
ATOM 1711 C CA . GLU A 1 209 ? 23.822 17.619 -6.779 1.00 83.56 209 GLU A CA 1
ATOM 1712 C C . GLU A 1 209 ? 23.235 18.114 -8.114 1.00 83.56 209 GLU A C 1
ATOM 1714 O O . GLU A 1 209 ? 23.846 18.010 -9.180 1.00 83.56 209 GLU A O 1
ATOM 1719 N N . SER A 1 210 ? 22.032 18.695 -8.065 1.00 86.81 210 SER A N 1
ATOM 1720 C CA . SER A 1 210 ? 21.316 19.181 -9.252 1.00 86.81 210 SER A CA 1
ATOM 1721 C C . SER A 1 210 ? 21.614 20.647 -9.583 1.00 86.81 210 SER A C 1
ATOM 1723 O O . SER A 1 210 ? 21.480 21.528 -8.731 1.00 86.81 210 SER A O 1
ATOM 1725 N N . TYR A 1 211 ? 21.896 20.932 -10.852 1.00 86.50 211 TYR A N 1
ATOM 1726 C CA . TYR A 1 211 ? 22.190 22.267 -11.371 1.00 86.50 211 TYR A CA 1
ATOM 1727 C C . TYR A 1 211 ? 20.939 22.938 -11.945 1.00 86.50 211 TYR A C 1
ATOM 1729 O O . TYR A 1 211 ? 20.128 22.304 -12.624 1.00 86.50 211 TYR A O 1
ATOM 1737 N N . MET A 1 212 ? 20.802 24.247 -11.717 1.00 90.81 212 MET A N 1
ATOM 1738 C CA . MET A 1 212 ? 19.752 25.072 -12.325 1.00 90.81 212 MET A CA 1
ATOM 1739 C C . MET A 1 212 ? 20.271 25.712 -13.615 1.00 90.81 212 MET A C 1
ATOM 1741 O O . MET A 1 212 ? 21.315 26.362 -13.595 1.00 90.81 212 MET A O 1
ATOM 1745 N N . ILE A 1 213 ? 19.554 25.536 -14.728 1.00 87.81 213 ILE A N 1
ATOM 1746 C CA . ILE A 1 213 ? 19.974 26.011 -16.057 1.00 87.81 213 ILE A CA 1
ATOM 1747 C C . ILE A 1 213 ? 18.810 26.737 -16.735 1.00 87.81 213 ILE A C 1
ATOM 1749 O O . ILE A 1 213 ? 17.771 26.138 -17.017 1.00 87.81 213 ILE A O 1
ATOM 1753 N N . ASP A 1 214 ? 18.985 28.030 -17.004 1.00 88.25 214 ASP A N 1
ATOM 1754 C CA . ASP A 1 214 ? 17.991 28.928 -17.609 1.00 88.25 214 ASP A CA 1
ATOM 1755 C C . ASP A 1 214 ? 18.191 29.168 -19.117 1.00 88.25 214 ASP A C 1
ATOM 1757 O O . ASP A 1 214 ? 17.277 29.643 -19.788 1.00 88.25 214 ASP A O 1
ATOM 1761 N N . HIS A 1 215 ? 19.346 28.777 -19.665 1.00 87.12 215 HIS A N 1
ATOM 1762 C CA . HIS A 1 215 ? 19.722 28.920 -21.078 1.00 87.12 215 HIS A CA 1
ATOM 1763 C C . HIS A 1 215 ? 19.627 27.616 -21.902 1.00 87.12 215 HIS A C 1
ATOM 1765 O O . HIS A 1 215 ? 19.812 27.650 -23.116 1.00 87.12 215 HIS A O 1
ATOM 1771 N N . LEU A 1 216 ? 19.197 26.493 -21.304 1.00 88.69 216 LEU A N 1
ATOM 1772 C CA . LEU A 1 216 ? 19.239 25.135 -21.892 1.00 88.69 216 LEU A CA 1
ATOM 1773 C C . LEU A 1 216 ? 18.596 24.997 -23.293 1.00 88.69 216 LEU A C 1
ATOM 1775 O O . LEU A 1 216 ? 18.997 24.166 -24.112 1.00 88.69 216 LEU A O 1
ATOM 1779 N N . VAL A 1 217 ? 17.566 25.799 -23.582 1.00 87.69 217 VAL A N 1
ATOM 1780 C CA . VAL A 1 217 ? 16.860 25.802 -24.881 1.00 87.69 217 VAL A CA 1
ATOM 1781 C C . VAL A 1 217 ? 17.600 26.631 -25.936 1.00 87.69 217 VAL A C 1
ATOM 1783 O O . VAL A 1 217 ? 17.366 26.449 -27.129 1.00 87.69 217 VAL A O 1
ATOM 1786 N N . GLU A 1 218 ? 18.477 27.537 -25.521 1.00 88.19 218 GLU A N 1
ATOM 1787 C CA . GLU A 1 218 ? 19.380 28.330 -26.358 1.00 88.19 218 GLU A CA 1
ATOM 1788 C C . GLU A 1 218 ? 20.620 27.481 -26.695 1.00 88.19 218 GLU A C 1
ATOM 1790 O O . GLU A 1 218 ? 20.904 27.280 -27.876 1.00 88.19 218 GLU A O 1
ATOM 1795 N N . ASP A 1 219 ? 21.232 26.833 -25.694 1.00 88.25 219 ASP A N 1
ATOM 1796 C CA . ASP A 1 219 ? 22.360 25.897 -25.857 1.00 88.25 219 ASP A CA 1
ATOM 1797 C C . ASP A 1 219 ? 22.052 24.778 -26.865 1.00 88.25 219 ASP A C 1
ATOM 1799 O O . ASP A 1 219 ? 22.900 24.363 -27.658 1.00 88.25 219 ASP A O 1
ATOM 1803 N N . PHE A 1 220 ? 20.805 24.296 -26.874 1.00 89.44 220 PHE A N 1
ATOM 1804 C CA . PHE A 1 220 ? 20.328 23.298 -27.833 1.00 89.44 220 PHE A CA 1
ATOM 1805 C C . PHE A 1 220 ? 20.204 23.835 -29.272 1.00 89.44 220 PHE A C 1
ATOM 1807 O O . PHE A 1 220 ? 20.357 23.071 -30.224 1.00 89.44 220 PHE A O 1
ATOM 1814 N N . LYS A 1 221 ? 19.948 25.138 -29.466 1.00 87.50 221 LYS A N 1
ATOM 1815 C CA . LYS A 1 221 ? 19.955 25.775 -30.801 1.00 87.50 221 LYS A CA 1
ATOM 1816 C C . LYS A 1 221 ? 21.381 26.013 -31.294 1.00 87.50 221 LYS A C 1
ATOM 1818 O O . LYS A 1 221 ? 21.630 25.894 -32.490 1.00 87.50 221 LYS A O 1
ATOM 1823 N N . GLU A 1 222 ? 22.291 26.350 -30.383 1.00 87.06 222 GLU A N 1
ATOM 1824 C CA . 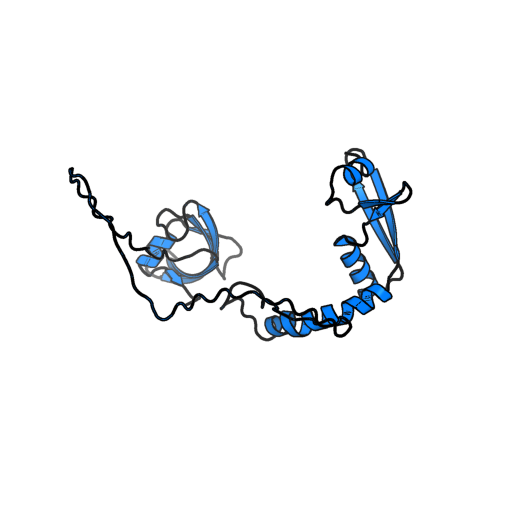GLU A 1 222 ? 23.713 26.580 -30.675 1.00 87.06 222 GLU A CA 1
ATOM 1825 C C . GLU A 1 222 ? 24.504 25.273 -30.859 1.00 87.06 222 GLU A C 1
ATOM 1827 O O . GLU A 1 222 ? 25.613 25.280 -31.389 1.00 87.06 222 GLU A O 1
ATOM 1832 N N . GLY A 1 223 ? 23.919 24.134 -30.475 1.00 86.62 223 GLY A N 1
ATOM 1833 C CA . GLY A 1 223 ? 24.538 22.811 -30.577 1.00 86.62 223 GLY A CA 1
ATOM 1834 C C . GLY A 1 223 ? 25.455 22.457 -29.403 1.00 86.62 223 GLY A C 1
ATOM 1835 O O . GLY A 1 223 ? 26.123 21.424 -29.459 1.00 86.62 223 GLY A O 1
ATOM 1836 N N . SER A 1 224 ? 25.458 23.274 -28.344 1.00 88.81 224 SER A N 1
ATOM 1837 C CA . SER A 1 224 ? 26.106 23.017 -27.049 1.00 88.81 224 SER A CA 1
ATOM 1838 C C . SER A 1 224 ? 25.346 21.988 -26.200 1.00 88.81 224 SER A C 1
ATOM 1840 O O . SER A 1 224 ? 25.944 21.369 -25.322 1.00 88.81 224 SER A O 1
ATOM 1842 N N . VAL A 1 225 ? 24.059 21.745 -26.486 1.00 90.62 225 VAL A N 1
ATOM 1843 C CA . VAL A 1 225 ? 23.262 20.642 -25.915 1.00 90.62 225 VAL A CA 1
ATOM 1844 C C . VAL A 1 225 ? 22.767 19.697 -27.010 1.00 90.62 225 VAL A C 1
ATOM 1846 O O . VAL A 1 225 ? 22.327 20.129 -28.074 1.00 90.62 225 VAL A O 1
ATOM 1849 N N . GLN A 1 226 ? 22.808 18.390 -26.740 1.00 91.12 226 GLN A N 1
ATOM 1850 C CA . GLN A 1 226 ? 22.325 17.322 -27.623 1.00 91.12 226 GLN A CA 1
ATOM 1851 C C . GLN A 1 226 ? 21.531 16.286 -26.814 1.00 91.12 226 GLN A C 1
ATOM 1853 O O . GLN A 1 226 ? 21.923 15.949 -25.701 1.00 91.12 226 GLN A O 1
ATOM 1858 N N . PHE A 1 227 ? 20.438 15.739 -27.355 1.00 90.00 227 PHE A N 1
ATOM 1859 C CA . PHE A 1 227 ? 19.712 14.635 -26.708 1.00 90.00 227 PHE A CA 1
ATOM 1860 C C . PHE A 1 227 ? 20.366 13.284 -27.009 1.00 90.00 227 PHE A C 1
ATOM 1862 O O . PHE A 1 227 ? 20.780 13.041 -28.141 1.00 90.00 227 PHE A O 1
ATOM 1869 N N . LEU A 1 228 ? 20.385 12.386 -26.020 1.00 84.56 228 LEU A N 1
ATOM 1870 C CA . LEU A 1 228 ? 20.810 10.988 -26.193 1.00 84.56 228 LEU A CA 1
ATOM 1871 C C . LEU A 1 228 ? 19.643 10.019 -26.469 1.00 84.56 228 LEU A C 1
ATOM 1873 O O . LEU A 1 228 ? 19.872 8.876 -26.857 1.00 84.56 228 LEU A O 1
ATOM 1877 N N . ASP A 1 229 ? 18.402 10.478 -26.295 1.00 78.62 229 ASP A N 1
ATOM 1878 C CA . ASP A 1 229 ? 17.170 9.677 -26.373 1.00 78.62 229 ASP A CA 1
ATOM 1879 C C . ASP A 1 229 ? 16.444 9.774 -27.742 1.00 78.62 229 ASP A C 1
ATOM 1881 O O . ASP A 1 229 ? 15.206 9.879 -27.783 1.00 78.62 229 ASP A O 1
ATOM 1885 N N . LEU A 1 230 ? 17.187 9.853 -28.852 1.00 59.34 230 LEU A N 1
ATOM 1886 C CA . LEU A 1 230 ? 16.650 10.028 -30.216 1.00 59.34 230 LEU A CA 1
ATOM 1887 C C . LEU A 1 230 ? 16.928 8.814 -31.115 1.00 59.34 230 LEU A C 1
ATOM 1889 O O . LEU A 1 230 ? 18.073 8.315 -31.095 1.00 59.34 230 LEU A O 1
#

Secondary structure (DSSP, 8-state):
--HHHHHHH-TT-SEEEETTEEEE-TTSHHHHHHHHHHHHTT-SEEEEEEEETTTTEEEEEEEEP-HHHHHTTHHHHHHHIIIIIHHHHSS--TTTSSSS---SS----TTS--------------------------------------------PPP-TT-EEEEEEES-SS---EEEEEEEEEEEEES-TTSTT-EEEEEETT-SSEEEESSHHHHHHHTSEEES--

Sequence (230 aa):
MNLFQAANTNRNFFLGIEKDKLKLKLNHNYYYQCQGLLHICNLPWIDFIVRTTDPYQLHVETIYKDNTLWESWIPKLKAFYCKVLLPELACPRHRKIPGIREPGVWFEDTTKPSVSKRTVTCRKKTTSRTKSTFTVTQKISTVTSDRKTARRAASSKTKFVGRQIKHKWKLCIDSENTEWYTGYVTSLLSGVDGNSNAVYEVLYDNDDESYMIDHLVEDFKEGSVQFLDL